Protein AF-A0A9D2K112-F1 (afdb_monomer_lite)

Organism: NCBI:txid2838685

Structure (mmCIF, N/CA/C/O backbone):
data_AF-A0A9D2K112-F1
#
_entry.id   AF-A0A9D2K112-F1
#
loop_
_atom_site.group_PDB
_atom_site.id
_atom_site.type_symbol
_atom_site.label_atom_id
_atom_site.label_alt_id
_atom_site.label_comp_id
_atom_site.label_asym_id
_atom_site.label_entity_id
_atom_site.label_seq_id
_atom_site.pdbx_PDB_ins_code
_atom_site.Cartn_x
_atom_site.Cartn_y
_atom_site.Cartn_z
_atom_site.occupancy
_atom_site.B_iso_or_equiv
_atom_site.auth_seq_id
_atom_site.auth_comp_id
_atom_site.auth_asym_id
_atom_site.auth_atom_id
_atom_site.pdbx_PDB_model_num
ATOM 1 N N . MET A 1 1 ? -8.578 -16.876 1.377 1.00 29.44 1 MET A N 1
ATOM 2 C CA . MET A 1 1 ? -8.192 -15.935 0.304 1.00 29.44 1 MET A CA 1
ATOM 3 C C . MET A 1 1 ? -8.923 -14.622 0.576 1.00 29.44 1 MET A C 1
ATOM 5 O O . MET A 1 1 ? -10.111 -14.537 0.295 1.00 29.44 1 MET A O 1
ATOM 9 N N . ASN A 1 2 ? -8.289 -13.664 1.261 1.00 32.50 2 ASN A N 1
ATOM 10 C CA . ASN A 1 2 ? -8.944 -12.401 1.627 1.00 32.50 2 ASN A CA 1
ATOM 11 C C . ASN A 1 2 ? -8.824 -11.415 0.467 1.00 32.50 2 ASN A C 1
ATOM 13 O O . ASN A 1 2 ? -7.825 -10.721 0.333 1.00 32.50 2 ASN A O 1
ATOM 17 N N . LEU A 1 3 ? -9.845 -11.424 -0.389 1.00 36.34 3 LEU A N 1
ATOM 18 C CA . LEU A 1 3 ? -10.070 -10.417 -1.419 1.00 36.34 3 LEU A CA 1
ATOM 19 C C . LEU A 1 3 ? -10.480 -9.112 -0.729 1.00 36.34 3 LEU A C 1
ATOM 21 O O . LEU A 1 3 ? -11.453 -9.106 0.034 1.00 36.34 3 LEU A O 1
ATOM 25 N N . LYS A 1 4 ? -9.778 -8.005 -0.996 1.00 49.84 4 LYS A N 1
ATOM 26 C CA . LYS A 1 4 ? -10.286 -6.685 -0.605 1.00 49.84 4 LYS A CA 1
ATOM 27 C C . LYS A 1 4 ? -11.614 -6.417 -1.341 1.00 49.84 4 LYS A C 1
ATOM 29 O O . LYS A 1 4 ? -11.747 -6.788 -2.511 1.00 49.84 4 LYS A O 1
ATOM 34 N N . PRO A 1 5 ? -12.607 -5.769 -0.705 1.00 55.00 5 PRO A N 1
ATOM 35 C CA . PRO A 1 5 ? -13.834 -5.397 -1.394 1.00 55.00 5 PRO A CA 1
ATOM 36 C C . PRO A 1 5 ? -13.545 -4.359 -2.476 1.00 55.00 5 PRO A C 1
ATOM 38 O O . PRO A 1 5 ? -12.830 -3.384 -2.235 1.00 55.00 5 PRO A O 1
ATOM 41 N N . LEU A 1 6 ? -14.154 -4.536 -3.648 1.00 62.03 6 LEU A N 1
ATOM 42 C CA . LEU A 1 6 ? -14.297 -3.459 -4.620 1.00 62.03 6 LEU A CA 1
ATOM 43 C C . LEU A 1 6 ? -15.038 -2.303 -3.927 1.00 62.03 6 LEU A C 1
ATOM 45 O O . LEU A 1 6 ? -16.189 -2.480 -3.515 1.00 62.03 6 LEU A O 1
ATOM 49 N N . LEU A 1 7 ? -14.350 -1.173 -3.739 1.00 72.19 7 LEU A N 1
ATOM 50 C CA . LEU A 1 7 ? -14.915 -0.012 -3.057 1.00 72.19 7 LEU A CA 1
ATOM 51 C C . LEU A 1 7 ? -15.918 0.687 -3.968 1.00 72.19 7 LEU A C 1
ATOM 53 O O . LEU A 1 7 ? -15.610 0.959 -5.131 1.00 72.19 7 LEU A O 1
ATOM 57 N N . THR A 1 8 ? -17.082 1.023 -3.422 1.00 83.25 8 THR A N 1
ATOM 58 C CA . THR A 1 8 ? -18.041 1.912 -4.088 1.00 83.25 8 THR A CA 1
ATOM 59 C C . THR A 1 8 ? -17.473 3.332 -4.195 1.00 83.25 8 THR A C 1
ATOM 61 O O . THR A 1 8 ? -16.514 3.685 -3.501 1.00 83.25 8 THR A O 1
ATOM 64 N N . SER A 1 9 ? -18.066 4.176 -5.042 1.00 77.38 9 SER A N 1
ATOM 65 C CA . SER A 1 9 ? -17.670 5.588 -5.159 1.00 77.38 9 SER A CA 1
ATOM 66 C C . SER A 1 9 ? -17.731 6.323 -3.813 1.00 77.38 9 SER A C 1
ATOM 68 O O . SER A 1 9 ? -16.823 7.088 -3.491 1.00 77.38 9 SER A O 1
ATOM 70 N N . GLU A 1 10 ? -18.739 6.030 -2.986 1.00 86.38 10 GLU A N 1
ATOM 71 C CA . GLU A 1 10 ? -18.862 6.582 -1.628 1.00 86.38 10 GLU A CA 1
ATOM 72 C C . GLU A 1 10 ? -17.717 6.134 -0.715 1.00 86.38 10 GLU A C 1
ATOM 74 O O . GLU A 1 10 ? -17.109 6.952 -0.028 1.00 86.38 10 GLU A O 1
ATOM 79 N N . GLN A 1 11 ? -17.354 4.849 -0.744 1.00 84.62 11 GLN A N 1
ATOM 80 C CA . GLN A 1 11 ? -16.243 4.324 0.054 1.00 84.62 11 GLN A CA 1
ATOM 81 C C . GLN A 1 11 ? -14.900 4.928 -0.363 1.00 84.62 11 GLN A C 1
ATOM 83 O O . GLN A 1 11 ? -14.029 5.156 0.477 1.00 84.62 11 GLN A O 1
ATOM 88 N N . GLN A 1 12 ? -14.728 5.223 -1.654 1.00 78.25 12 GLN A N 1
ATOM 89 C CA . GLN A 1 12 ? -13.548 5.923 -2.157 1.00 78.25 12 GLN A CA 1
ATOM 90 C C . GLN A 1 12 ? -13.501 7.383 -1.690 1.00 78.25 12 GLN A C 1
ATOM 92 O O . GLN A 1 12 ? -12.429 7.858 -1.321 1.00 78.25 12 GLN A O 1
ATOM 97 N N . GLN A 1 13 ? -14.635 8.091 -1.685 1.00 85.50 13 GLN A N 1
ATOM 98 C CA . GLN A 1 13 ? -14.719 9.448 -1.135 1.00 85.50 13 GLN A CA 1
ATOM 99 C C . GLN A 1 13 ? -14.417 9.459 0.365 1.00 85.50 13 GLN A C 1
ATOM 101 O O . GLN A 1 13 ? -13.618 10.274 0.821 1.00 85.50 13 GLN A O 1
ATOM 106 N N . LEU A 1 14 ? -14.978 8.507 1.114 1.00 89.25 14 LEU A N 1
ATOM 107 C CA . LEU A 1 14 ? -14.737 8.379 2.547 1.00 89.25 14 LEU A CA 1
ATOM 108 C C . LEU A 1 14 ? -13.258 8.093 2.840 1.00 89.25 14 LEU A C 1
ATOM 110 O O . LEU A 1 14 ? -12.663 8.739 3.694 1.00 89.25 14 LEU A O 1
ATOM 114 N N . PHE A 1 15 ? -12.624 7.199 2.077 1.00 86.62 15 PHE A N 1
ATOM 115 C CA . PHE A 1 15 ? -11.188 6.937 2.198 1.00 86.62 15 PHE A CA 1
ATOM 116 C C . PHE A 1 15 ? -10.322 8.179 1.918 1.00 86.62 15 PHE A C 1
ATOM 118 O O . PHE A 1 15 ? -9.360 8.432 2.645 1.00 86.62 15 PHE A O 1
ATOM 125 N N . LYS A 1 16 ? -10.661 8.969 0.888 1.00 84.69 16 LYS A N 1
ATOM 126 C CA . LYS A 1 16 ? -9.964 10.233 0.590 1.00 84.69 16 LYS A CA 1
ATOM 127 C C . LYS A 1 16 ? -10.106 11.235 1.738 1.00 84.69 16 LYS A C 1
ATOM 129 O O . LYS A 1 16 ? -9.094 11.769 2.183 1.00 84.69 16 LYS A O 1
ATOM 134 N N . SER A 1 17 ? -11.320 11.403 2.268 1.00 92.00 17 SER A N 1
ATOM 135 C CA . SER A 1 17 ? -11.583 12.291 3.407 1.00 92.00 17 SER A CA 1
ATOM 136 C C . SER A 1 17 ? -10.780 11.885 4.649 1.00 92.00 17 SER A C 1
ATOM 138 O O . SER A 1 17 ? -10.137 12.734 5.261 1.00 92.00 17 SER A O 1
ATOM 140 N N . ILE A 1 18 ? -10.700 10.584 4.965 1.00 91.62 18 ILE A N 1
ATOM 141 C CA . ILE A 1 18 ? -9.872 10.093 6.080 1.00 91.62 18 ILE A CA 1
ATOM 142 C C . ILE A 1 18 ? -8.399 10.481 5.884 1.00 91.62 18 ILE A C 1
ATOM 144 O O . ILE A 1 18 ? -7.763 10.950 6.828 1.00 91.62 18 ILE A O 1
ATOM 148 N N . ARG A 1 19 ? -7.846 10.327 4.671 1.00 86.25 19 ARG A N 1
ATOM 149 C CA . ARG A 1 19 ? -6.449 10.709 4.389 1.00 86.25 19 ARG A CA 1
ATOM 150 C C . ARG A 1 19 ? -6.209 12.211 4.541 1.00 86.25 19 ARG A C 1
ATOM 152 O O . ARG A 1 19 ? -5.171 12.604 5.068 1.00 86.25 19 ARG A O 1
ATOM 159 N N . GLU A 1 20 ? -7.146 13.045 4.107 1.00 88.62 20 GLU A N 1
ATOM 160 C CA . GLU A 1 20 ? -7.066 14.501 4.279 1.00 88.62 20 GLU A CA 1
ATOM 161 C C . GLU A 1 20 ? -7.070 14.891 5.760 1.00 88.62 20 GLU A C 1
ATOM 163 O O . GLU A 1 20 ? -6.198 15.644 6.194 1.00 88.62 20 GLU A O 1
ATOM 168 N N . LEU A 1 21 ? -7.972 14.308 6.557 1.00 91.38 21 LEU A N 1
ATOM 169 C CA . LEU A 1 21 ? -8.022 14.529 8.004 1.00 91.38 21 LEU A CA 1
ATOM 170 C C . LEU A 1 21 ? -6.723 14.099 8.693 1.00 91.38 21 LEU A C 1
ATOM 172 O O . LEU A 1 21 ? 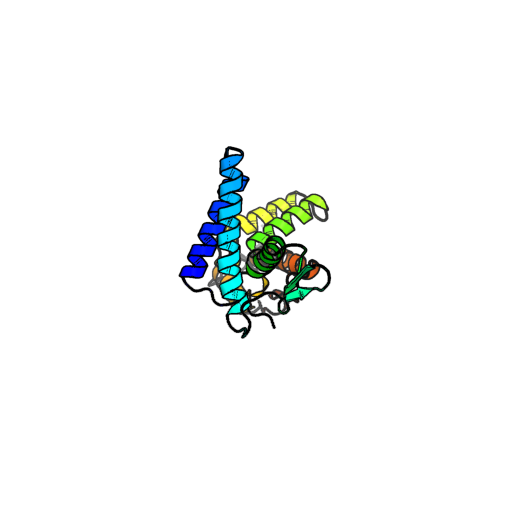-6.184 14.841 9.511 1.00 91.38 21 LEU A O 1
ATOM 176 N N . GLN A 1 22 ? -6.172 12.940 8.324 1.00 87.75 22 GLN A N 1
ATOM 177 C CA . GLN A 1 22 ? -4.885 12.471 8.845 1.00 87.75 22 GLN A CA 1
ATOM 178 C C . GLN A 1 22 ? -3.730 13.410 8.470 1.00 87.75 22 GLN A C 1
ATOM 180 O O . GLN A 1 22 ? -2.854 13.667 9.294 1.00 87.75 22 GLN A O 1
ATOM 185 N N . ASN A 1 23 ? -3.727 13.957 7.251 1.00 84.69 23 ASN A N 1
ATOM 186 C CA . ASN A 1 23 ? -2.722 14.930 6.826 1.00 84.69 23 ASN A CA 1
ATOM 187 C C . ASN A 1 23 ? -2.823 16.242 7.613 1.00 84.69 23 ASN A C 1
ATOM 189 O O . ASN A 1 23 ? -1.791 16.778 8.012 1.00 84.69 23 ASN A O 1
ATOM 193 N N . LEU A 1 24 ? -4.038 16.738 7.864 1.00 88.38 24 LEU A N 1
ATOM 194 C CA . LEU A 1 24 ? -4.261 17.912 8.712 1.00 88.38 24 LEU A CA 1
ATOM 195 C C . LEU A 1 24 ? -3.787 17.663 10.143 1.00 88.38 24 LEU A C 1
ATOM 197 O O . LEU A 1 24 ? -3.168 18.535 10.740 1.00 88.38 24 LEU A O 1
ATOM 201 N N . LEU A 1 25 ? -4.021 16.464 10.675 1.00 86.88 25 LEU A N 1
ATOM 202 C CA . LEU A 1 25 ? -3.604 16.106 12.028 1.00 86.88 25 LEU A CA 1
ATOM 203 C C . LEU A 1 25 ? -2.080 16.048 12.186 1.00 86.88 25 LEU A C 1
ATOM 205 O O . LEU A 1 25 ? -1.556 16.407 13.235 1.00 86.88 25 LEU A O 1
ATOM 209 N N . ASN A 1 26 ? -1.383 15.591 11.144 1.00 81.25 26 ASN A N 1
ATOM 210 C CA . ASN A 1 26 ? 0.068 15.421 11.160 1.00 81.25 26 ASN A CA 1
ATOM 211 C C . ASN A 1 26 ? 0.835 16.708 10.826 1.00 81.25 26 ASN A C 1
ATOM 213 O O . ASN A 1 26 ? 1.952 16.879 11.305 1.00 81.25 26 ASN A O 1
ATOM 217 N N . ASN A 1 27 ? 0.266 17.582 9.989 1.00 81.12 27 ASN A N 1
ATOM 218 C CA . ASN A 1 27 ? 0.973 18.747 9.441 1.00 81.12 27 ASN A CA 1
ATOM 219 C C . ASN A 1 27 ? 0.357 20.095 9.843 1.00 81.12 27 ASN A C 1
ATOM 221 O O . ASN A 1 27 ? 0.950 21.138 9.576 1.00 81.12 27 ASN A O 1
ATOM 225 N N . GLY A 1 28 ? -0.848 20.103 10.412 1.00 76.38 28 GLY A N 1
ATOM 226 C CA . GLY A 1 28 ? -1.559 21.323 10.770 1.00 76.38 28 GLY A CA 1
ATOM 227 C C . GLY A 1 28 ? -1.102 21.897 12.107 1.00 76.38 28 GLY A C 1
ATOM 228 O O . GLY A 1 28 ? -0.878 21.168 13.073 1.00 76.38 28 GLY A O 1
ATOM 229 N N . THR A 1 29 ? -1.041 23.226 12.194 1.00 78.75 29 THR A N 1
ATOM 230 C CA . THR A 1 29 ? -0.918 23.933 13.475 1.00 78.75 29 THR A CA 1
ATOM 231 C C . THR A 1 29 ? -2.287 23.958 14.146 1.00 78.75 29 THR A C 1
ATOM 233 O O . THR A 1 29 ? -3.101 24.846 13.898 1.00 78.75 29 THR A O 1
ATOM 236 N N . LEU A 1 30 ? -2.572 22.937 14.950 1.00 81.56 30 LEU A N 1
ATOM 237 C CA . LEU A 1 30 ? -3.870 22.747 15.594 1.00 81.56 30 LEU A CA 1
ATOM 238 C C . LEU A 1 30 ? -3.805 23.110 17.078 1.00 81.56 30 LEU A C 1
ATOM 240 O O . LEU A 1 30 ? -2.827 22.819 17.766 1.00 81.56 30 LEU A O 1
ATOM 244 N N . THR A 1 31 ? -4.884 23.698 17.591 1.00 87.38 31 THR A N 1
ATOM 245 C CA . THR A 1 31 ? -5.100 23.785 19.038 1.00 87.38 31 THR A CA 1
ATOM 246 C C . THR A 1 31 ? -5.343 22.386 19.610 1.00 87.38 31 THR A C 1
ATOM 248 O O . THR A 1 31 ? -5.769 21.476 18.895 1.00 87.38 31 THR A O 1
ATOM 251 N N . SER A 1 32 ? -5.127 22.211 20.917 1.00 84.31 32 SER A N 1
ATOM 252 C CA . SER A 1 32 ? -5.401 20.934 21.596 1.00 84.31 32 SER A CA 1
ATOM 253 C C . SER A 1 32 ? -6.843 20.450 21.357 1.00 84.31 32 SER A C 1
ATOM 255 O O . SER A 1 32 ? -7.061 19.294 21.000 1.00 84.31 32 SER A O 1
ATOM 257 N N . SER A 1 33 ? -7.828 21.354 21.434 1.00 87.38 33 SER A N 1
ATOM 258 C CA . SER A 1 33 ? -9.237 21.037 21.160 1.00 87.38 33 SER A CA 1
ATOM 259 C C . SER A 1 33 ? -9.504 20.686 19.693 1.00 87.38 33 SER A C 1
ATOM 261 O O . SER A 1 33 ? -10.212 19.718 19.420 1.00 87.38 33 SER A O 1
ATOM 263 N N . GLY A 1 34 ? -8.904 21.414 18.745 1.00 87.38 34 GLY A N 1
ATOM 264 C CA . GLY A 1 34 ? -9.035 21.122 17.315 1.00 87.38 34 GLY A CA 1
ATOM 265 C C . GLY A 1 34 ? -8.429 19.767 16.941 1.00 87.38 34 GLY A C 1
ATOM 266 O O . GLY A 1 34 ? -9.009 19.018 16.157 1.00 87.38 34 GLY A O 1
ATOM 267 N N . ALA A 1 35 ? -7.303 19.402 17.557 1.00 87.44 35 ALA A N 1
ATOM 268 C CA . ALA A 1 35 ? -6.692 18.091 17.371 1.00 87.44 35 ALA A CA 1
ATOM 269 C C . ALA A 1 35 ? -7.580 16.955 17.905 1.00 87.44 35 ALA A C 1
ATOM 271 O O . ALA A 1 35 ? -7.694 15.922 17.245 1.00 87.44 35 ALA A O 1
ATOM 272 N N . VAL A 1 36 ? -8.233 17.135 19.061 1.00 90.12 36 VAL A N 1
ATOM 273 C CA . VAL A 1 36 ? -9.184 16.150 19.614 1.00 90.12 36 VAL A CA 1
ATOM 274 C C . VAL A 1 36 ? -10.375 15.957 18.675 1.00 90.12 36 VAL A C 1
ATOM 276 O O . VAL A 1 36 ? -10.649 14.826 18.278 1.00 90.12 36 VAL A O 1
ATOM 279 N N . GLN A 1 37 ? -11.008 17.043 18.223 1.00 91.44 37 GLN A N 1
ATOM 280 C CA . GLN A 1 37 ? -12.142 16.964 17.293 1.00 91.44 37 GLN A CA 1
ATOM 281 C C . GLN A 1 37 ? -11.772 16.265 15.980 1.00 91.44 37 GLN A C 1
ATOM 283 O O . GLN A 1 37 ? -12.515 15.414 15.488 1.00 91.44 37 GLN A O 1
ATOM 288 N N . LEU A 1 38 ? -10.599 16.572 15.417 1.00 91.88 38 LEU A N 1
ATOM 289 C CA . LEU A 1 38 ? -10.137 15.911 14.198 1.00 91.88 38 LEU A CA 1
ATOM 290 C C . LEU A 1 38 ? -9.844 14.422 14.420 1.00 91.88 38 LEU A C 1
ATOM 292 O O . LEU A 1 38 ? -10.146 13.619 13.532 1.00 91.88 38 LEU A O 1
ATOM 296 N N . LYS A 1 39 ? -9.307 14.025 15.584 1.00 91.75 39 LYS A N 1
ATOM 297 C CA . LYS A 1 39 ? -9.138 12.603 15.935 1.00 91.75 39 LYS A CA 1
ATOM 298 C C . LYS A 1 39 ? -10.485 11.890 15.995 1.00 91.75 39 LYS A C 1
ATOM 300 O O . LYS A 1 39 ? -10.635 10.856 15.350 1.00 91.75 39 LYS A O 1
ATOM 305 N N . GLU A 1 40 ? -11.465 12.460 16.689 1.00 94.12 40 GLU A N 1
ATOM 306 C CA . GLU A 1 40 ? -12.815 11.894 16.806 1.00 94.12 40 GLU A CA 1
ATOM 307 C C . GLU A 1 40 ? -13.497 11.756 15.436 1.00 94.12 40 GLU A C 1
ATOM 309 O O . GLU A 1 40 ? -14.022 10.693 15.096 1.00 94.12 40 GLU A O 1
ATOM 314 N N . MET A 1 41 ? -13.429 12.798 14.600 1.00 94.56 41 MET A N 1
ATOM 315 C CA . MET A 1 41 ? -13.950 12.764 13.230 1.00 94.56 41 MET A CA 1
ATOM 316 C C . MET A 1 41 ? -13.277 11.679 12.387 1.00 94.56 41 MET A C 1
ATOM 318 O O . MET A 1 41 ? -13.961 10.912 11.704 1.00 94.56 41 MET A O 1
ATOM 322 N N . THR A 1 42 ? -11.945 11.596 12.449 1.00 94.75 42 THR A N 1
ATOM 323 C CA . THR A 1 42 ? -11.165 10.575 11.737 1.00 94.75 42 THR A CA 1
ATOM 324 C C . THR A 1 42 ? -11.596 9.182 12.178 1.00 94.75 42 THR A C 1
ATOM 326 O O . THR A 1 42 ? -11.851 8.317 11.338 1.00 94.75 42 THR A O 1
ATOM 329 N N . GLN A 1 43 ? -11.734 8.970 13.488 1.00 95.50 43 GLN A N 1
ATOM 330 C CA . GLN A 1 43 ? -12.106 7.682 14.055 1.00 95.50 43 GLN A CA 1
ATOM 331 C C . GLN A 1 43 ? -13.513 7.256 13.637 1.00 95.50 43 GLN A C 1
ATOM 333 O O . GLN A 1 43 ? -13.714 6.125 13.192 1.00 95.50 43 GLN A O 1
ATOM 338 N N . LYS A 1 44 ? -14.472 8.183 13.669 1.00 96.00 44 LYS A N 1
ATOM 339 C CA . LYS A 1 44 ? -15.845 7.941 13.216 1.00 96.00 44 LYS A CA 1
ATOM 340 C C . LYS A 1 44 ? -15.907 7.565 11.734 1.00 96.00 44 LYS A C 1
ATOM 342 O O . LYS A 1 44 ? -16.642 6.652 11.352 1.00 96.00 44 LYS A O 1
ATOM 347 N N . GLN A 1 45 ? -15.126 8.239 10.887 1.00 95.75 45 GLN A N 1
ATOM 348 C CA . GLN A 1 45 ? -15.060 7.910 9.462 1.00 95.75 45 GLN A CA 1
ATOM 349 C C . GLN A 1 45 ? -14.400 6.547 9.209 1.00 95.75 45 GLN A C 1
ATOM 351 O O . GLN A 1 45 ? -14.919 5.767 8.404 1.00 95.75 45 GLN A O 1
ATOM 356 N N . LYS A 1 46 ? -13.304 6.225 9.914 1.00 95.31 46 LYS A N 1
ATOM 357 C CA . LYS A 1 46 ? -12.678 4.894 9.863 1.00 95.31 46 LYS A CA 1
ATOM 358 C C . LYS A 1 46 ? -13.664 3.808 10.263 1.00 95.31 46 LYS A C 1
ATOM 360 O O . LYS A 1 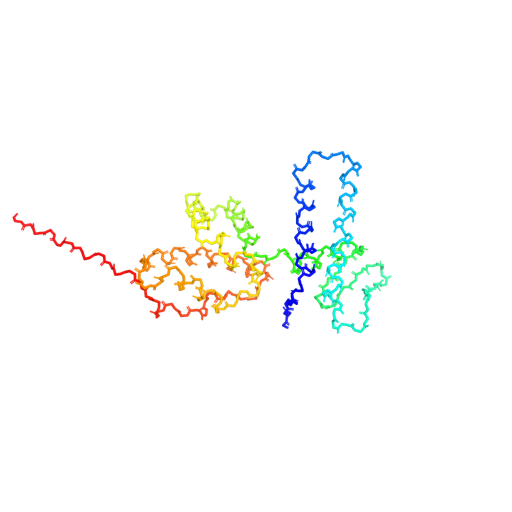46 ? -13.791 2.821 9.543 1.00 95.31 46 LYS A O 1
ATOM 365 N N . GLU A 1 47 ? -14.380 3.995 11.370 1.00 95.88 47 GLU A N 1
ATOM 366 C CA . GLU A 1 47 ? -15.353 3.018 11.850 1.00 95.88 47 GLU A CA 1
ATOM 367 C C . GLU A 1 47 ? -16.449 2.766 10.817 1.00 95.88 47 GLU A C 1
ATOM 369 O O . GLU A 1 47 ? -16.748 1.604 10.528 1.00 95.88 47 GLU A O 1
ATOM 374 N N . LYS A 1 48 ? -17.002 3.827 10.216 1.00 95.31 48 LYS A N 1
ATOM 375 C CA . LYS A 1 48 ? -17.994 3.704 9.142 1.00 95.31 48 LYS A CA 1
ATOM 376 C C . LYS A 1 48 ? -17.441 2.872 7.982 1.00 95.31 48 LYS A C 1
ATOM 378 O O . LYS A 1 48 ? -18.025 1.850 7.620 1.00 95.31 48 LYS A O 1
ATOM 383 N N . LEU A 1 49 ? -16.285 3.267 7.450 1.00 93.88 49 LEU A N 1
ATOM 384 C CA . LEU A 1 49 ? -15.682 2.628 6.283 1.00 93.88 49 LEU A CA 1
ATOM 385 C C . LEU A 1 49 ? -15.311 1.157 6.542 1.00 93.88 49 LEU A C 1
ATOM 387 O O . LEU A 1 49 ? -15.603 0.276 5.732 1.00 93.88 49 LEU A O 1
ATOM 391 N N . VAL A 1 50 ? -14.683 0.878 7.687 1.00 93.44 50 VAL A N 1
ATOM 392 C CA . VAL A 1 50 ? -14.310 -0.481 8.098 1.00 93.44 50 VAL A CA 1
ATOM 393 C C . VAL A 1 50 ? -15.550 -1.335 8.312 1.00 93.44 50 VAL A C 1
ATOM 395 O O . VAL A 1 50 ? -15.558 -2.485 7.880 1.00 93.44 50 VAL A O 1
ATOM 398 N N . SER A 1 51 ? -16.598 -0.803 8.943 1.00 93.75 51 SER A N 1
ATOM 399 C CA . SER A 1 51 ? -17.818 -1.562 9.229 1.00 93.75 51 SER A CA 1
ATOM 400 C C . SER A 1 51 ? -18.552 -1.960 7.949 1.00 93.75 51 SER A C 1
ATOM 402 O O . SER A 1 51 ? -18.923 -3.127 7.801 1.00 93.75 51 SER A O 1
ATOM 404 N N . GLU A 1 52 ? -18.696 -1.040 6.991 1.00 92.69 52 GLU A N 1
ATOM 405 C CA . GLU A 1 52 ? -19.303 -1.327 5.684 1.00 92.69 52 GLU A CA 1
ATOM 406 C C . GLU A 1 52 ? -18.579 -2.458 4.944 1.00 92.69 52 GLU A C 1
ATOM 408 O O . GLU A 1 52 ? -19.209 -3.308 4.312 1.00 92.69 52 GLU A O 1
ATOM 413 N N . ILE A 1 53 ? -17.250 -2.499 5.051 1.00 89.56 53 ILE A N 1
ATOM 414 C CA . ILE A 1 53 ? -16.407 -3.508 4.409 1.00 89.56 53 ILE A CA 1
ATOM 415 C C . ILE A 1 53 ? -16.423 -4.828 5.166 1.00 89.56 53 ILE A C 1
ATOM 417 O O . ILE A 1 53 ? -16.773 -5.868 4.604 1.00 89.56 53 ILE A O 1
ATOM 421 N N . TYR A 1 54 ? -16.028 -4.796 6.436 1.00 91.31 54 TYR A N 1
ATOM 422 C CA . TYR A 1 54 ? -15.833 -5.983 7.254 1.00 91.31 54 TYR A CA 1
ATOM 423 C C . TYR A 1 54 ? -17.143 -6.752 7.391 1.00 91.31 54 TYR A C 1
ATOM 425 O O . TYR A 1 54 ? -17.154 -7.981 7.299 1.00 91.31 54 TYR A O 1
ATOM 433 N N . PHE A 1 55 ? -18.261 -6.047 7.567 1.00 94.00 55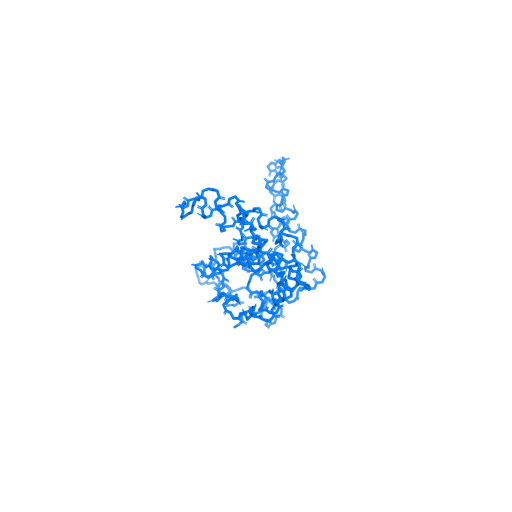 PHE A N 1
ATOM 434 C CA . PHE A 1 55 ? -19.544 -6.692 7.768 1.00 94.00 55 PHE A CA 1
ATOM 435 C C . PHE A 1 55 ? -20.335 -6.945 6.486 1.00 94.00 55 PHE A C 1
ATOM 437 O O . PHE A 1 55 ? -21.370 -7.597 6.598 1.00 94.00 55 PHE A O 1
ATOM 444 N N . LYS A 1 56 ? -19.900 -6.512 5.291 1.00 88.25 56 LYS A N 1
ATOM 445 C CA . LYS A 1 56 ? -20.681 -6.594 4.033 1.00 88.25 56 LYS A CA 1
ATOM 446 C C . LYS A 1 56 ? -21.432 -7.922 3.860 1.00 88.25 56 LYS A C 1
ATOM 448 O O . LYS A 1 56 ? -22.647 -7.929 3.700 1.00 88.25 56 LYS A O 1
ATOM 453 N N . ASN A 1 57 ? -20.722 -9.037 4.033 1.00 85.12 57 ASN A N 1
ATOM 454 C CA . ASN A 1 57 ? -21.250 -10.394 3.840 1.00 85.12 57 ASN A CA 1
ATOM 455 C C . ASN A 1 57 ? -21.475 -11.166 5.155 1.00 85.12 57 ASN A C 1
ATOM 457 O O . ASN A 1 57 ? -21.636 -12.385 5.143 1.00 85.12 57 ASN A O 1
ATOM 461 N N . LYS A 1 58 ? -21.439 -10.489 6.309 1.00 87.50 58 LYS A N 1
ATOM 462 C CA . LYS A 1 58 ? -21.612 -11.122 7.625 1.00 87.50 58 LYS A CA 1
ATOM 463 C C . LYS A 1 58 ? -23.053 -10.979 8.104 1.00 87.50 58 LYS A C 1
ATOM 465 O O . LYS A 1 58 ? -23.639 -9.903 7.981 1.00 87.50 58 LYS A O 1
ATOM 470 N N . ARG A 1 59 ? -23.596 -12.059 8.682 1.00 88.56 59 ARG A N 1
ATOM 471 C CA . ARG A 1 59 ? -24.935 -12.071 9.299 1.00 88.56 59 ARG A CA 1
ATOM 472 C C . ARG A 1 59 ? -24.997 -11.158 10.524 1.00 88.56 59 ARG A C 1
ATOM 474 O O . ARG A 1 59 ? -25.908 -10.352 10.636 1.00 88.56 59 ARG A O 1
ATOM 481 N N . ARG A 1 60 ? -24.003 -11.254 11.412 1.00 88.75 60 ARG A N 1
ATOM 482 C CA . ARG A 1 60 ? -23.863 -10.362 12.570 1.00 88.75 60 ARG A CA 1
ATOM 483 C C . ARG A 1 60 ? -23.078 -9.112 12.181 1.00 88.75 60 ARG A C 1
ATOM 485 O O . ARG A 1 60 ? -22.045 -9.226 11.519 1.00 88.75 60 ARG A 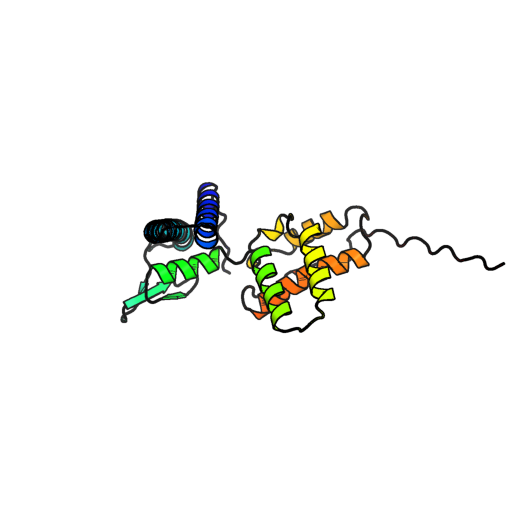O 1
ATOM 492 N N . LYS A 1 61 ? -23.573 -7.943 12.595 1.00 91.44 61 LYS A N 1
ATOM 493 C CA . LYS A 1 61 ? -22.977 -6.615 12.344 1.00 91.44 61 LYS A CA 1
ATOM 494 C C . LYS A 1 61 ? -22.267 -6.058 13.584 1.00 91.44 61 LYS A C 1
ATOM 496 O O . LYS A 1 61 ? -22.214 -4.854 13.800 1.00 91.44 61 LYS A O 1
ATOM 501 N N . GLU A 1 62 ? -21.740 -6.955 14.408 1.00 92.94 62 GLU A N 1
ATOM 502 C CA . GLU A 1 62 ? -21.079 -6.635 15.669 1.00 92.94 62 GLU A CA 1
ATOM 503 C C . GLU A 1 62 ? -19.763 -7.406 15.797 1.00 92.94 62 GLU A C 1
ATOM 505 O O . GLU A 1 62 ? -19.597 -8.503 15.245 1.00 92.94 62 GLU A O 1
ATOM 510 N N . PHE A 1 63 ? -18.808 -6.810 16.505 1.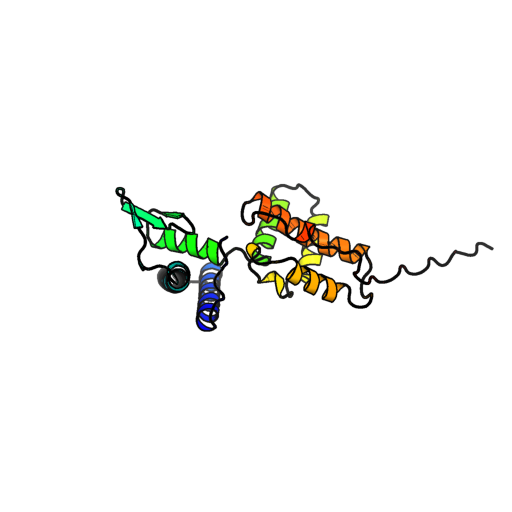00 95.19 63 PHE A N 1
ATOM 511 C CA . PHE A 1 63 ? -17.587 -7.502 16.895 1.00 95.19 63 PHE A CA 1
ATOM 512 C C . PHE A 1 63 ? -17.847 -8.377 18.116 1.00 95.19 63 PHE A C 1
ATOM 514 O O . PHE A 1 63 ? -18.772 -8.134 18.884 1.00 95.19 63 PHE A O 1
ATOM 521 N N . TYR A 1 64 ? -17.022 -9.403 18.289 1.00 94.50 64 TYR A N 1
ATOM 522 C CA . TYR A 1 64 ? -17.138 -10.283 19.442 1.00 94.50 64 TYR A CA 1
ATOM 523 C C . TYR A 1 64 ? -16.423 -9.675 20.646 1.00 94.50 64 TYR A C 1
ATOM 525 O O . TYR A 1 64 ? -15.270 -9.264 20.519 1.00 94.50 64 TYR A O 1
ATOM 533 N N . THR A 1 65 ? -17.074 -9.683 21.805 1.00 95.81 65 THR A N 1
ATOM 534 C CA . THR A 1 65 ? -16.461 -9.300 23.081 1.00 95.81 65 THR A CA 1
ATOM 535 C C . THR A 1 65 ? -16.018 -10.557 23.824 1.00 95.81 65 THR A C 1
ATOM 537 O O . THR A 1 65 ? -16.813 -11.453 24.106 1.00 95.81 65 THR A O 1
ATOM 540 N N . CYS A 1 66 ? -14.725 -10.646 24.108 1.00 94.06 66 CYS A N 1
ATOM 541 C CA . CYS A 1 66 ? -14.115 -11.704 24.896 1.00 94.06 66 CYS A CA 1
ATOM 542 C C . CYS A 1 66 ? -14.541 -11.614 26.368 1.00 94.06 66 CYS A C 1
ATOM 544 O O . CYS A 1 66 ? -14.959 -10.565 26.850 1.00 94.06 66 CYS A O 1
ATOM 546 N N . LYS A 1 67 ? -14.382 -12.718 27.111 1.00 94.88 67 LYS A N 1
ATOM 547 C CA . LYS A 1 67 ? -14.710 -12.771 28.549 1.00 94.88 67 LYS A CA 1
ATOM 548 C C . LYS A 1 67 ? -13.919 -11.759 29.389 1.00 94.88 67 LYS A C 1
ATOM 550 O O . LYS A 1 67 ? -14.389 -11.350 30.439 1.00 94.88 67 LYS A O 1
ATOM 555 N N . ASP A 1 68 ? -12.736 -11.374 28.921 1.00 93.38 68 ASP A N 1
ATOM 556 C CA . ASP A 1 68 ? -11.844 -10.394 29.547 1.00 93.38 68 ASP A CA 1
ATOM 557 C C . ASP A 1 68 ? -12.093 -8.948 29.074 1.00 93.38 68 ASP A C 1
ATOM 559 O O . ASP A 1 68 ? -11.287 -8.065 29.348 1.00 93.38 68 ASP A O 1
ATOM 563 N N . GLY A 1 69 ? -13.180 -8.698 28.336 1.00 93.69 69 GLY A N 1
ATOM 564 C CA . GLY A 1 69 ? -13.561 -7.372 27.842 1.00 93.69 69 GLY A CA 1
ATO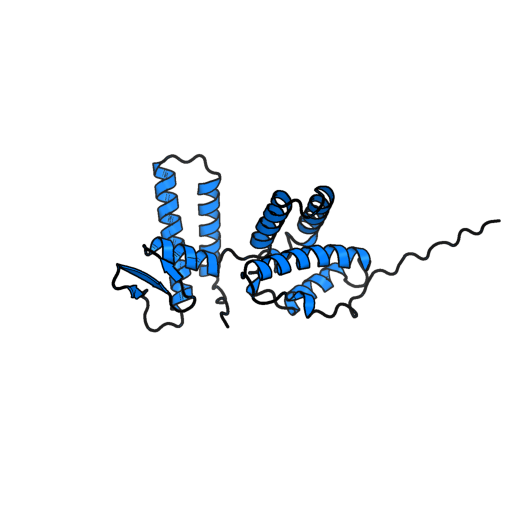M 565 C C . GLY A 1 69 ? -12.902 -6.954 26.525 1.00 93.69 69 GLY A C 1
ATOM 566 O O . GLY A 1 69 ? -13.343 -5.980 25.917 1.00 93.69 69 GLY A O 1
ATOM 567 N N . ARG A 1 70 ? -11.902 -7.693 26.023 1.00 95.94 70 ARG A N 1
ATOM 568 C CA . ARG A 1 70 ? -11.265 -7.388 24.729 1.00 95.94 70 ARG A CA 1
ATOM 569 C C . ARG A 1 70 ? -12.221 -7.604 23.564 1.00 95.94 70 ARG A C 1
ATOM 571 O O . ARG A 1 70 ? -13.073 -8.488 23.595 1.00 95.94 70 ARG A O 1
ATOM 578 N N . ILE A 1 71 ? -12.021 -6.860 22.484 1.00 96.62 71 ILE A N 1
ATOM 579 C CA . ILE A 1 71 ? -12.854 -6.934 21.283 1.00 96.62 71 ILE A CA 1
ATOM 580 C C . ILE A 1 71 ? -12.095 -7.653 20.168 1.00 96.62 71 ILE A C 1
ATOM 582 O O . ILE A 1 71 ? -10.912 -7.400 19.933 1.00 96.62 71 ILE A O 1
ATOM 586 N N . LYS A 1 72 ? -12.776 -8.570 19.476 1.00 95.25 72 LYS A N 1
ATOM 587 C CA . LYS A 1 72 ? -12.198 -9.467 18.474 1.00 95.25 72 LYS A CA 1
ATOM 588 C C . LYS A 1 72 ? -12.942 -9.427 17.135 1.00 95.25 72 LYS A C 1
ATOM 590 O O . LYS A 1 72 ? -14.173 -9.486 17.071 1.00 95.25 72 LYS A O 1
ATOM 595 N N . SER A 1 73 ? -12.172 -9.441 16.047 1.00 94.44 73 SER A N 1
ATOM 596 C CA . SER A 1 73 ? -12.625 -9.808 14.701 1.00 94.44 73 SER A CA 1
ATOM 597 C C . SER A 1 73 ? -12.199 -11.242 14.352 1.00 94.44 73 SER A C 1
ATOM 599 O O . SER A 1 73 ? -11.262 -11.785 14.931 1.00 94.44 73 SER A O 1
ATOM 601 N N . TYR A 1 74 ? -12.892 -11.883 13.407 1.00 85.56 74 TYR A N 1
ATOM 602 C CA . TYR A 1 74 ? -12.621 -13.281 13.023 1.00 85.56 74 TYR A CA 1
ATOM 603 C C . TYR A 1 74 ? -12.035 -13.441 11.626 1.00 85.56 74 TYR A C 1
ATOM 605 O O . TYR A 1 74 ? -11.247 -14.346 11.391 1.00 85.56 74 TYR A O 1
ATOM 613 N N . ASN A 1 75 ? -12.431 -12.588 10.685 1.00 81.56 75 ASN A N 1
ATOM 614 C CA . ASN A 1 75 ? -11.864 -12.621 9.343 1.00 81.56 75 ASN A CA 1
ATOM 615 C C . ASN A 1 75 ? -11.841 -11.205 8.757 1.00 81.56 75 ASN A C 1
ATOM 617 O O . ASN A 1 75 ? -12.929 -10.726 8.405 1.00 81.56 75 ASN A O 1
ATOM 621 N N . PRO A 1 76 ? -10.668 -10.544 8.712 1.00 82.31 76 PRO A N 1
ATOM 622 C CA . PRO A 1 76 ? -9.391 -10.974 9.313 1.00 82.31 76 PRO A CA 1
ATOM 623 C C . PRO A 1 76 ? -9.476 -11.040 10.850 1.00 82.31 76 PRO A C 1
ATOM 625 O O . PRO A 1 76 ? -10.331 -10.380 11.452 1.00 82.31 76 PRO A O 1
ATOM 628 N N . GLN A 1 77 ? -8.630 -11.855 11.485 1.00 90.44 77 GLN A N 1
ATOM 629 C CA . GLN A 1 77 ? -8.610 -11.998 12.942 1.00 90.44 77 GLN A CA 1
ATOM 630 C C . GLN A 1 77 ? -7.669 -10.980 13.592 1.00 90.44 77 GLN A C 1
ATOM 632 O O . GLN A 1 77 ? -6.458 -11.055 13.424 1.00 90.44 77 GLN A O 1
ATOM 637 N N . PHE A 1 78 ? -8.235 -10.092 14.404 1.00 92.12 78 PHE A N 1
ATOM 638 C CA . PHE A 1 78 ? -7.519 -9.166 15.274 1.00 92.12 78 PHE A CA 1
ATOM 639 C C . PHE A 1 78 ? -8.183 -9.152 16.649 1.00 92.12 78 PHE A C 1
ATOM 641 O O . PHE A 1 78 ? -9.370 -9.455 16.775 1.00 92.12 78 PHE A O 1
ATOM 648 N N . ILE A 1 79 ? -7.416 -8.806 17.678 1.00 94.19 79 ILE A N 1
ATOM 649 C CA . ILE A 1 79 ? -7.907 -8.588 19.040 1.00 94.19 79 ILE A CA 1
ATOM 650 C C . ILE A 1 79 ? -7.346 -7.266 19.562 1.00 94.19 79 ILE A C 1
ATOM 652 O O . ILE A 1 79 ? -6.187 -6.935 19.284 1.00 94.19 79 ILE A O 1
ATOM 656 N N . ALA A 1 80 ? -8.160 -6.496 20.272 1.00 96.06 80 ALA A N 1
ATOM 657 C CA . ALA A 1 80 ? -7.777 -5.206 20.835 1.00 96.06 80 ALA A CA 1
ATOM 658 C C . ALA A 1 80 ? -8.512 -4.930 22.152 1.00 96.06 80 ALA A C 1
ATOM 660 O O . ALA A 1 80 ? -9.497 -5.604 22.456 1.00 96.06 80 ALA A O 1
ATOM 661 N N . ASN A 1 81 ? -8.028 -3.964 22.933 1.00 96.25 81 ASN A N 1
ATOM 662 C CA . ASN A 1 81 ? -8.631 -3.632 24.225 1.00 96.25 81 ASN A CA 1
ATOM 663 C C . ASN A 1 81 ? -9.887 -2.783 24.049 1.00 96.25 81 ASN A C 1
ATOM 665 O O . ASN A 1 81 ? -10.844 -2.930 24.803 1.00 96.25 81 ASN A O 1
ATOM 669 N N . THR A 1 82 ? -9.898 -1.932 23.025 1.00 96.19 82 THR A N 1
ATOM 670 C CA . THR A 1 82 ? -11.038 -1.077 22.704 1.00 96.19 82 THR A CA 1
ATOM 671 C C . THR A 1 82 ? -11.537 -1.329 21.289 1.00 96.19 82 THR A C 1
ATOM 673 O O . THR A 1 82 ? -10.865 -1.914 20.432 1.00 96.19 82 THR A O 1
ATOM 676 N N . ARG A 1 83 ? -12.757 -0.859 21.030 1.00 94.75 83 ARG A N 1
ATOM 677 C CA . ARG A 1 83 ? -13.345 -0.881 19.691 1.00 94.75 83 ARG A CA 1
ATOM 678 C C . ARG A 1 83 ? -12.542 -0.021 18.731 1.00 94.75 83 ARG A C 1
ATOM 680 O O . ARG A 1 83 ? -12.329 -0.425 17.595 1.00 94.75 83 ARG A O 1
ATOM 687 N N . GLU A 1 84 ? -12.075 1.126 19.206 1.00 95.31 84 GLU A N 1
ATOM 688 C CA . GLU A 1 84 ? -11.291 2.067 18.418 1.00 95.31 84 GLU A CA 1
ATOM 689 C C . GLU A 1 84 ? -9.980 1.444 17.939 1.00 95.31 84 GLU A C 1
ATOM 691 O O . GLU A 1 84 ? -9.701 1.460 16.742 1.00 95.31 84 GLU A O 1
ATOM 696 N N . GLU A 1 85 ? -9.247 0.784 18.838 1.00 96.00 85 GLU A N 1
ATOM 697 C CA . GLU A 1 85 ? -8.022 0.063 18.487 1.00 96.00 85 GLU A CA 1
ATOM 698 C C . GLU A 1 85 ? -8.286 -1.082 17.495 1.00 96.00 85 GLU A C 1
ATOM 700 O O . GLU A 1 85 ? -7.481 -1.337 16.596 1.00 96.00 85 GLU A O 1
ATOM 705 N N . LEU A 1 86 ? -9.409 -1.799 17.635 1.00 96.44 86 LEU A N 1
ATOM 706 C CA . LEU A 1 86 ? -9.777 -2.850 16.682 1.00 96.44 86 LEU A CA 1
ATOM 707 C C . LEU A 1 86 ? -10.083 -2.264 15.297 1.00 96.44 86 LEU A C 1
ATOM 709 O O . LEU A 1 86 ? -9.664 -2.833 14.285 1.00 96.44 86 LEU A O 1
ATOM 713 N N . ILE A 1 87 ? -10.805 -1.141 15.253 1.00 96.38 87 ILE A N 1
ATOM 714 C CA . ILE A 1 87 ? -11.087 -0.402 14.021 1.00 96.38 87 ILE A CA 1
ATOM 715 C C . ILE A 1 87 ? -9.788 0.065 13.373 1.00 96.38 87 ILE A C 1
ATOM 717 O O . ILE A 1 87 ? -9.657 -0.094 12.164 1.00 96.38 87 ILE A O 1
ATOM 721 N N . ASP A 1 88 ? -8.815 0.555 14.140 1.00 93.19 88 ASP A N 1
ATOM 722 C CA . ASP A 1 88 ? -7.515 0.961 13.605 1.00 93.19 88 ASP A CA 1
ATOM 723 C C . ASP A 1 88 ? -6.759 -0.204 12.968 1.00 93.19 88 ASP A C 1
ATOM 725 O O . ASP A 1 88 ? -6.350 -0.094 11.813 1.00 93.19 88 ASP A O 1
ATOM 729 N N . LYS A 1 89 ? -6.662 -1.356 13.644 1.00 90.06 89 LYS A N 1
ATOM 730 C CA . LYS A 1 89 ? -6.018 -2.558 13.075 1.00 90.06 89 LYS A CA 1
ATOM 731 C C . LYS A 1 89 ? -6.690 -3.016 11.782 1.00 90.06 89 LYS A C 1
ATOM 733 O O . LYS A 1 89 ? -6.026 -3.355 10.803 1.00 90.06 89 LYS A O 1
ATOM 738 N N . LEU A 1 90 ? -8.023 -3.026 11.765 1.00 91.00 90 LEU A N 1
ATOM 739 C CA . LEU A 1 90 ? -8.792 -3.375 10.573 1.00 91.00 90 LEU A CA 1
ATOM 740 C C . LEU A 1 90 ? -8.622 -2.330 9.467 1.00 91.00 90 LEU A C 1
ATOM 742 O O . LEU A 1 90 ? -8.492 -2.698 8.302 1.00 91.00 90 LEU A O 1
ATOM 746 N N . TYR A 1 91 ? -8.603 -1.044 9.812 1.00 91.06 91 TYR A N 1
ATOM 747 C CA . TYR A 1 91 ? -8.379 0.033 8.860 1.00 91.06 91 TYR A CA 1
ATOM 748 C C . TYR A 1 91 ? -6.994 -0.097 8.229 1.00 91.06 91 TYR A C 1
ATOM 750 O O . TYR A 1 91 ? -6.877 -0.092 7.009 1.00 91.06 91 TYR A O 1
ATOM 758 N N . GLU A 1 92 ? -5.951 -0.293 9.029 1.00 84.38 92 GLU A N 1
ATOM 759 C CA . GLU A 1 92 ? -4.595 -0.501 8.528 1.00 84.38 92 GLU A CA 1
ATOM 760 C C . GLU A 1 92 ? -4.518 -1.707 7.595 1.00 84.38 92 GLU A C 1
ATOM 762 O O . GLU A 1 92 ? -4.008 -1.590 6.479 1.00 84.38 92 GLU A O 1
ATOM 767 N N . TYR A 1 93 ? -5.113 -2.830 8.003 1.00 81.19 93 TYR A N 1
ATOM 768 C CA . TYR A 1 93 ? -5.196 -4.033 7.184 1.00 81.19 93 TYR A CA 1
ATOM 769 C C . TYR A 1 93 ? -5.850 -3.764 5.824 1.00 81.19 93 TYR A C 1
ATOM 771 O O . TYR A 1 93 ? -5.308 -4.137 4.782 1.00 81.19 93 TYR A O 1
ATOM 779 N N . TYR A 1 94 ? -7.005 -3.096 5.818 1.00 79.00 94 TYR A N 1
ATOM 780 C CA . TYR A 1 94 ? -7.741 -2.839 4.588 1.00 79.00 94 TYR A CA 1
ATOM 781 C C . TYR A 1 94 ? -7.145 -1.703 3.752 1.00 79.00 94 TYR A C 1
ATOM 783 O O . TYR A 1 94 ? -7.347 -1.703 2.536 1.00 79.00 94 TYR A O 1
ATOM 791 N N . PHE A 1 95 ? -6.449 -0.730 4.344 1.00 77.56 95 PHE A N 1
ATOM 792 C CA . PHE A 1 95 ? -6.195 0.559 3.693 1.00 77.56 95 PHE A CA 1
ATOM 793 C C . PHE A 1 95 ? -4.746 1.061 3.711 1.00 77.56 95 PHE A C 1
ATOM 795 O O . PHE A 1 95 ? -4.395 1.793 2.783 1.00 77.56 95 PHE A O 1
ATOM 802 N N . ASN A 1 96 ? -3.888 0.642 4.647 1.00 71.88 96 ASN A N 1
ATOM 803 C CA . ASN A 1 96 ? -2.498 1.123 4.767 1.00 71.88 96 ASN A CA 1
ATOM 804 C C . ASN A 1 96 ? -1.452 0.155 4.184 1.00 71.88 96 ASN A C 1
ATOM 806 O O . ASN A 1 96 ? -0.362 0.009 4.729 1.00 71.88 96 ASN A O 1
ATOM 810 N N . ASN A 1 97 ? -1.754 -0.492 3.057 1.00 78.75 97 ASN A N 1
ATOM 811 C CA . ASN A 1 97 ? -0.824 -1.394 2.369 1.00 78.75 97 ASN A CA 1
ATOM 812 C C . ASN A 1 97 ? -0.736 -1.096 0.864 1.00 78.75 97 ASN A C 1
ATOM 814 O O . ASN A 1 97 ? -0.640 -2.018 0.051 1.00 78.75 97 ASN A O 1
ATOM 818 N N . THR A 1 98 ? -0.796 0.177 0.447 1.00 89.56 98 THR A N 1
ATOM 819 C CA . THR A 1 98 ? -0.529 0.505 -0.966 1.00 89.56 98 THR A CA 1
ATOM 820 C C . THR A 1 98 ? 0.929 0.232 -1.334 1.00 89.56 98 THR A C 1
ATOM 822 O O . THR A 1 98 ? 1.802 0.208 -0.466 1.00 89.56 98 THR A O 1
ATOM 825 N N . LEU A 1 99 ? 1.221 0.041 -2.623 1.00 94.00 99 LEU A N 1
ATOM 826 C CA . LEU A 1 99 ? 2.602 -0.107 -3.084 1.00 94.00 99 LEU A CA 1
ATOM 827 C C . LEU A 1 99 ? 3.462 1.100 -2.682 1.00 94.00 99 LEU A C 1
ATOM 829 O O . LEU A 1 99 ? 4.616 0.915 -2.306 1.00 94.00 99 LEU A O 1
ATOM 833 N N . GLU A 1 100 ? 2.905 2.314 -2.723 1.00 94.62 100 GLU A N 1
ATOM 834 C CA . GLU A 1 100 ? 3.582 3.522 -2.247 1.00 94.62 100 GLU A CA 1
ATOM 835 C C . GLU A 1 100 ? 3.863 3.486 -0.740 1.00 94.62 100 GLU A C 1
ATOM 837 O O . GLU A 1 100 ? 4.973 3.822 -0.319 1.00 94.62 100 GLU A O 1
ATOM 842 N N . ASP A 1 101 ? 2.894 3.067 0.074 1.00 90.00 101 ASP A N 1
ATOM 843 C CA . ASP A 1 101 ? 3.081 2.990 1.526 1.00 90.00 101 ASP A CA 1
ATOM 844 C C . ASP A 1 101 ? 4.196 1.991 1.873 1.00 90.00 101 ASP A C 1
ATOM 846 O O . ASP A 1 101 ? 5.094 2.297 2.663 1.00 90.00 101 ASP A O 1
ATOM 850 N N . VAL A 1 102 ? 4.204 0.829 1.213 1.00 92.94 102 VAL A N 1
ATOM 851 C CA . VAL A 1 102 ? 5.249 -0.189 1.398 1.00 92.94 102 VAL A CA 1
ATOM 852 C C . VAL A 1 102 ? 6.598 0.283 0.856 1.00 92.94 102 VAL A C 1
ATOM 854 O O . VAL A 1 102 ? 7.629 0.032 1.478 1.00 92.94 102 VAL A O 1
ATOM 857 N N . TYR A 1 103 ? 6.621 1.018 -0.257 1.00 96.56 103 TYR A N 1
ATOM 858 C CA . TYR A 1 103 ? 7.835 1.652 -0.772 1.00 96.56 103 TYR A CA 1
ATOM 859 C C . TYR A 1 103 ? 8.465 2.600 0.259 1.00 96.56 103 TYR A C 1
ATOM 861 O O . TYR A 1 103 ? 9.665 2.503 0.524 1.00 96.56 103 TYR A O 1
ATOM 869 N N . LYS A 1 104 ? 7.671 3.479 0.886 1.00 94.75 104 LYS A N 1
ATOM 870 C CA . LYS A 1 104 ? 8.165 4.418 1.909 1.00 94.75 104 LYS A CA 1
ATOM 871 C C . LYS A 1 104 ? 8.780 3.671 3.094 1.00 94.75 104 LYS A C 1
ATOM 873 O O . LYS A 1 104 ? 9.855 4.041 3.571 1.00 94.75 104 LYS A O 1
ATOM 878 N N . GLN A 1 105 ? 8.137 2.589 3.534 1.00 90.94 105 GLN A N 1
ATOM 879 C CA . GLN A 1 105 ? 8.661 1.726 4.596 1.00 90.94 105 GLN A CA 1
ATOM 880 C C . GLN A 1 105 ? 9.957 1.019 4.179 1.00 90.94 105 GLN A C 1
ATOM 882 O O . GLN A 1 105 ? 10.919 1.001 4.947 1.00 90.94 105 GLN A O 1
ATOM 887 N N . TRP A 1 106 ? 10.016 0.502 2.952 1.00 95.69 106 TRP A N 1
ATOM 888 C CA . TRP A 1 106 ? 11.192 -0.164 2.397 1.00 95.69 106 TRP A CA 1
ATOM 889 C C . TRP A 1 106 ? 12.408 0.769 2.310 1.00 95.69 106 TRP A C 1
ATOM 891 O O . TRP A 1 106 ? 13.508 0.389 2.718 1.00 95.69 106 TRP A O 1
ATOM 901 N N . VAL A 1 107 ? 12.220 2.011 1.851 1.00 96.00 107 VAL A N 1
ATOM 902 C CA . VAL A 1 107 ? 13.286 3.027 1.826 1.00 96.00 107 VAL A CA 1
ATOM 903 C C . VAL A 1 107 ? 13.762 3.345 3.243 1.00 96.00 107 VAL A C 1
ATOM 905 O O . VAL A 1 107 ? 14.962 3.283 3.509 1.00 96.00 107 VAL A O 1
ATOM 908 N N . LYS A 1 108 ? 12.838 3.601 4.182 1.00 93.00 108 LYS A N 1
ATOM 909 C CA . LYS A 1 108 ? 13.178 3.863 5.592 1.00 93.00 108 LYS A CA 1
ATOM 910 C C . LYS A 1 108 ? 13.965 2.705 6.209 1.00 93.00 108 LYS A C 1
ATOM 912 O O . LYS A 1 108 ? 14.943 2.934 6.921 1.00 93.00 108 LYS A O 1
ATOM 917 N N . HIS A 1 109 ? 13.563 1.470 5.916 1.00 92.19 109 HIS A N 1
ATOM 918 C CA . HIS A 1 109 ? 14.265 0.274 6.361 1.00 92.19 109 HIS A CA 1
ATOM 919 C C . HIS A 1 109 ? 15.700 0.233 5.819 1.00 92.19 109 HIS A C 1
ATOM 921 O O . HIS A 1 109 ? 16.628 0.074 6.607 1.00 92.19 109 HIS A O 1
ATOM 927 N N . ARG A 1 110 ? 15.905 0.450 4.512 1.00 93.81 110 ARG A N 1
ATOM 928 C CA . ARG A 1 110 ? 17.246 0.439 3.895 1.00 93.81 110 ARG A CA 1
ATOM 929 C C . ARG A 1 110 ? 18.162 1.530 4.437 1.00 93.81 110 ARG A C 1
ATOM 931 O O . ARG A 1 110 ? 19.332 1.252 4.690 1.00 93.81 110 ARG A O 1
ATOM 938 N N . SER A 1 111 ? 17.635 2.731 4.671 1.00 92.12 111 SER A N 1
ATOM 939 C CA . SER A 1 111 ? 18.403 3.819 5.284 1.00 92.12 111 SER A CA 1
ATOM 940 C C . SER A 1 111 ? 18.830 3.483 6.715 1.00 92.12 111 SER A C 1
ATOM 942 O O . SER A 1 111 ? 19.950 3.798 7.111 1.00 92.12 111 SER A O 1
ATOM 944 N N . LYS A 1 112 ? 17.967 2.807 7.487 1.00 92.56 112 LYS A N 1
ATOM 945 C CA . LYS A 1 112 ? 18.265 2.398 8.867 1.00 92.56 112 LYS A CA 1
ATOM 946 C C . LYS A 1 112 ? 19.295 1.269 8.932 1.00 92.56 112 LYS A C 1
ATOM 948 O O . LYS A 1 112 ? 20.182 1.310 9.777 1.00 92.56 112 LYS A O 1
ATOM 953 N N . THR A 1 113 ? 19.164 0.255 8.080 1.00 91.56 113 THR A N 1
ATOM 954 C CA . THR A 1 113 ? 19.995 -0.958 8.145 1.00 91.56 113 THR A CA 1
ATOM 955 C C . THR A 1 113 ? 21.314 -0.842 7.393 1.00 91.56 113 THR A C 1
ATOM 957 O O . THR A 1 113 ? 22.206 -1.647 7.633 1.00 91.56 113 THR A O 1
ATOM 960 N N . LYS A 1 114 ? 21.452 0.139 6.489 1.00 89.25 114 LYS A N 1
ATOM 961 C CA . LYS A 1 114 ? 22.649 0.344 5.654 1.00 89.25 114 LYS A CA 1
ATOM 962 C C . LYS A 1 114 ? 23.063 -0.903 4.852 1.00 89.25 114 LYS A C 1
ATOM 964 O O . LYS A 1 114 ? 24.230 -1.066 4.517 1.00 89.25 114 LYS A O 1
ATOM 969 N N . ILE A 1 115 ? 22.102 -1.764 4.497 1.00 87.25 115 ILE A N 1
ATOM 970 C CA . ILE A 1 115 ? 22.332 -2.982 3.686 1.00 87.25 115 ILE A CA 1
ATOM 971 C C . ILE A 1 115 ? 22.890 -2.643 2.291 1.00 87.25 115 ILE A C 1
ATOM 973 O O . ILE A 1 115 ? 23.511 -3.473 1.634 1.00 87.25 115 ILE A O 1
ATOM 977 N N . VAL A 1 116 ? 22.664 -1.417 1.821 1.00 90.94 116 VAL A N 1
ATOM 978 C CA . VAL A 1 116 ? 23.162 -0.893 0.547 1.00 90.94 116 VAL A CA 1
ATOM 979 C C . VAL A 1 116 ? 23.784 0.486 0.749 1.00 90.94 116 VAL A C 1
ATOM 981 O O . VAL A 1 116 ? 23.505 1.165 1.738 1.00 90.94 116 VAL A O 1
ATOM 984 N N . SER A 1 117 ? 24.574 0.930 -0.229 1.00 94.50 117 SER A N 1
ATOM 985 C CA . SER A 1 117 ? 25.118 2.288 -0.230 1.00 94.50 117 SER A CA 1
ATOM 986 C C . SER A 1 117 ? 24.013 3.350 -0.322 1.00 94.50 117 SER A C 1
ATOM 988 O O . SER A 1 117 ? 22.975 3.123 -0.951 1.00 94.50 117 SER A O 1
ATOM 990 N N . GLY A 1 118 ? 24.264 4.537 0.244 1.00 94.94 118 GLY A N 1
ATOM 991 C CA . GLY A 1 118 ? 23.360 5.688 0.116 1.00 94.94 118 GLY A CA 1
ATOM 992 C C . GLY A 1 118 ? 23.088 6.058 -1.345 1.00 94.94 118 GLY A C 1
ATOM 993 O O . GLY A 1 118 ? 21.937 6.257 -1.720 1.00 94.94 118 GLY A O 1
ATOM 994 N N . LYS A 1 119 ? 24.118 5.992 -2.200 1.00 95.56 119 LYS A N 1
ATOM 995 C CA . LYS A 1 119 ? 23.996 6.212 -3.648 1.00 95.56 119 LYS A CA 1
ATOM 996 C C . LYS A 1 119 ? 22.978 5.272 -4.300 1.00 95.56 119 LYS A C 1
ATOM 998 O O . LYS A 1 119 ? 22.157 5.704 -5.098 1.00 95.56 119 LYS A O 1
ATOM 1003 N N . THR A 1 120 ? 22.990 3.991 -3.934 1.00 95.44 120 THR A N 1
ATOM 1004 C CA . THR A 1 120 ? 22.012 3.022 -4.452 1.00 95.44 120 THR A CA 1
ATOM 1005 C C . THR A 1 120 ? 20.590 3.360 -3.993 1.00 95.44 120 THR A C 1
ATOM 1007 O O . THR A 1 120 ? 19.648 3.215 -4.766 1.00 95.44 120 THR A O 1
ATOM 1010 N N . ILE A 1 121 ? 20.416 3.827 -2.750 1.00 95.94 121 ILE A N 1
ATOM 1011 C CA . ILE A 1 121 ? 19.103 4.263 -2.246 1.00 95.94 121 ILE A CA 1
ATOM 1012 C C . ILE A 1 121 ? 18.603 5.472 -3.050 1.00 95.94 121 ILE A C 1
ATOM 1014 O O . ILE A 1 121 ? 17.449 5.480 -3.472 1.00 95.94 121 ILE A O 1
ATOM 1018 N N . GLU A 1 122 ? 19.459 6.462 -3.306 1.00 97.06 122 GLU A N 1
ATOM 1019 C CA . GLU A 1 122 ? 19.121 7.647 -4.107 1.00 97.06 122 GLU A CA 1
ATOM 1020 C C . GLU A 1 122 ? 18.737 7.290 -5.549 1.00 97.06 122 GLU A C 1
ATOM 1022 O O . GLU A 1 122 ? 17.738 7.795 -6.068 1.00 97.06 122 GLU A O 1
ATOM 1027 N N . GLU A 1 123 ? 19.481 6.384 -6.188 1.00 96.94 123 GLU A N 1
ATOM 1028 C CA . GLU A 1 123 ? 19.165 5.884 -7.530 1.00 96.94 123 GLU A CA 1
ATOM 1029 C C . GLU A 1 123 ? 17.786 5.205 -7.568 1.00 96.94 123 GLU A C 1
ATOM 1031 O O . GLU A 1 123 ? 16.974 5.497 -8.454 1.00 96.94 123 GLU A O 1
ATOM 1036 N N . ASP A 1 124 ? 17.481 4.364 -6.576 1.00 97.06 124 ASP A N 1
ATOM 1037 C CA . ASP A 1 124 ? 16.194 3.673 -6.467 1.00 97.06 124 ASP A CA 1
ATOM 1038 C C . ASP A 1 124 ? 15.031 4.645 -6.189 1.00 97.06 124 ASP A C 1
ATOM 1040 O O . ASP A 1 124 ? 13.964 4.514 -6.797 1.00 97.06 124 ASP A O 1
ATOM 1044 N N . ILE A 1 125 ? 15.234 5.664 -5.342 1.00 97.88 125 ILE A N 1
ATOM 1045 C CA . ILE A 1 125 ? 14.268 6.759 -5.132 1.00 97.88 125 ILE A CA 1
ATOM 1046 C C . ILE A 1 125 ? 14.039 7.518 -6.446 1.00 97.88 125 ILE A C 1
ATOM 1048 O O . ILE A 1 125 ? 12.900 7.810 -6.818 1.00 97.88 125 ILE A O 1
ATOM 1052 N N . GLY A 1 126 ? 15.107 7.808 -7.193 1.00 98.06 126 GLY A N 1
ATOM 1053 C CA . GLY A 1 126 ? 15.025 8.476 -8.489 1.00 98.06 126 GLY A CA 1
ATOM 1054 C C . GLY A 1 126 ? 14.264 7.658 -9.537 1.00 98.06 126 GLY A C 1
ATOM 1055 O O . GLY A 1 126 ? 13.550 8.222 -10.371 1.00 98.06 126 GLY A O 1
ATOM 1056 N N . ILE A 1 127 ? 14.384 6.330 -9.509 1.00 97.94 127 ILE A N 1
ATOM 1057 C CA . ILE A 1 127 ? 13.581 5.422 -10.340 1.00 97.94 127 ILE A CA 1
ATOM 1058 C C . ILE A 1 127 ? 12.116 5.451 -9.898 1.00 97.94 127 ILE A C 1
ATOM 1060 O O . ILE A 1 127 ? 11.233 5.596 -10.748 1.00 97.94 127 ILE A O 1
ATOM 1064 N N . TRP A 1 128 ? 11.851 5.354 -8.591 1.00 98.38 128 TRP A N 1
ATOM 1065 C CA . TRP A 1 128 ? 10.493 5.406 -8.054 1.00 98.38 128 TRP A CA 1
ATOM 1066 C C . TRP A 1 128 ? 9.771 6.686 -8.478 1.00 98.38 128 TRP A C 1
ATOM 1068 O O . TRP A 1 128 ? 8.713 6.623 -9.108 1.00 98.38 128 TRP A O 1
ATOM 1078 N N . ASN A 1 129 ? 10.372 7.843 -8.204 1.00 97.88 129 ASN A N 1
ATOM 1079 C CA . ASN A 1 129 ? 9.773 9.148 -8.476 1.00 97.88 129 ASN A CA 1
ATOM 1080 C C . ASN A 1 129 ? 9.466 9.350 -9.965 1.00 97.88 129 ASN A C 1
ATOM 1082 O O . ASN A 1 129 ? 8.412 9.884 -10.311 1.00 97.88 129 ASN A O 1
ATOM 1086 N N . ARG A 1 130 ? 10.366 8.907 -10.854 1.00 96.62 130 ARG A N 1
ATOM 1087 C CA . ARG A 1 130 ? 10.206 9.096 -12.303 1.00 96.62 130 ARG A CA 1
ATOM 1088 C C . ARG A 1 130 ? 9.208 8.136 -12.939 1.00 96.62 130 ARG A C 1
ATOM 1090 O O . ARG A 1 130 ? 8.499 8.542 -13.854 1.00 96.62 130 ARG A O 1
ATOM 1097 N N . PHE A 1 131 ? 9.164 6.878 -12.499 1.00 95.88 131 PHE A N 1
ATOM 1098 C CA . PHE A 1 131 ? 8.485 5.821 -13.263 1.00 95.88 131 PHE A CA 1
ATOM 1099 C C . PHE A 1 131 ? 7.376 5.089 -12.513 1.00 95.88 131 PHE A C 1
ATOM 1101 O O . PHE A 1 131 ? 6.537 4.462 -13.160 1.00 95.88 131 PHE A O 1
ATOM 1108 N N . LEU A 1 132 ? 7.367 5.137 -11.180 1.00 96.69 132 LEU A N 1
ATOM 1109 C CA . LEU A 1 132 ? 6.445 4.355 -10.356 1.00 96.69 132 LEU A CA 1
ATOM 1110 C C . LEU A 1 132 ? 5.443 5.222 -9.609 1.00 96.69 132 LEU A C 1
ATOM 1112 O O . LEU A 1 132 ? 4.267 4.879 -9.614 1.00 96.69 132 LEU A O 1
ATOM 1116 N N . ALA A 1 133 ? 5.857 6.354 -9.036 1.00 95.38 133 ALA A N 1
ATOM 1117 C CA . ALA A 1 133 ? 5.019 7.176 -8.160 1.00 95.38 133 ALA A CA 1
ATOM 1118 C C . ALA A 1 133 ? 3.664 7.554 -8.789 1.00 95.38 133 ALA A C 1
ATOM 1120 O O . ALA A 1 133 ? 2.630 7.486 -8.130 1.00 95.38 133 ALA A O 1
ATOM 1121 N N . LYS A 1 134 ? 3.657 7.877 -10.089 1.00 92.06 134 LYS A N 1
ATOM 1122 C CA . LYS A 1 134 ? 2.456 8.276 -10.847 1.00 92.06 134 LYS A CA 1
ATOM 1123 C C . LYS A 1 134 ? 1.763 7.125 -11.586 1.00 92.06 134 LYS A C 1
ATOM 1125 O O . LYS A 1 134 ? 0.820 7.361 -12.333 1.00 92.06 134 LYS A O 1
ATOM 1130 N N . SER A 1 135 ? 2.252 5.896 -11.445 1.00 93.75 135 SER A N 1
ATOM 1131 C CA . SER A 1 135 ? 1.639 4.735 -12.094 1.00 93.75 135 SER A CA 1
ATOM 1132 C C . SER A 1 135 ? 0.354 4.319 -11.378 1.00 93.75 135 SER A C 1
ATOM 1134 O O . SER A 1 135 ? 0.239 4.487 -10.168 1.00 93.75 135 SER A O 1
ATOM 1136 N N . GLU A 1 136 ? -0.588 3.704 -12.098 1.00 90.38 136 GLU A N 1
ATOM 1137 C CA . GLU A 1 136 ? -1.816 3.161 -11.491 1.00 90.38 136 GLU A CA 1
ATOM 1138 C C . GLU A 1 136 ? -1.501 2.212 -10.322 1.00 90.38 136 GLU A C 1
ATOM 1140 O O . GLU A 1 136 ? -2.191 2.230 -9.305 1.00 90.38 136 GLU A O 1
ATOM 1145 N N . VAL A 1 137 ? -0.424 1.421 -10.432 1.00 94.19 137 VAL A N 1
ATOM 1146 C CA . VAL A 1 137 ? -0.053 0.432 -9.412 1.00 94.19 137 VAL A CA 1
ATOM 1147 C C . VAL A 1 137 ? 0.491 1.045 -8.120 1.00 94.19 137 VAL A C 1
ATOM 1149 O O . VAL A 1 137 ? 0.512 0.340 -7.116 1.00 94.19 137 VAL A O 1
ATOM 1152 N N . SER A 1 138 ? 0.912 2.318 -8.096 1.00 94.12 138 SER A N 1
ATOM 1153 C CA . SER A 1 138 ? 1.465 2.932 -6.874 1.00 94.12 138 SER A CA 1
ATOM 1154 C C . SER A 1 138 ? 0.420 3.060 -5.770 1.00 94.12 138 SER A C 1
ATOM 1156 O O . SER A 1 138 ? 0.708 2.779 -4.609 1.00 94.12 138 SER A O 1
ATOM 1158 N N . GLN A 1 139 ? -0.811 3.406 -6.151 1.00 87.00 139 GLN A N 1
ATOM 1159 C CA . GLN A 1 139 ? -1.942 3.552 -5.234 1.00 87.00 139 GLN A CA 1
ATOM 1160 C C . GLN A 1 139 ? -2.694 2.237 -5.003 1.00 87.00 139 GLN A C 1
ATOM 1162 O O . GLN A 1 139 ? -3.591 2.167 -4.160 1.00 87.00 139 GLN A O 1
ATOM 1167 N N . MET A 1 140 ? -2.354 1.178 -5.743 1.00 85.44 140 MET A N 1
ATOM 1168 C CA . MET A 1 140 ? -2.955 -0.133 -5.531 1.00 85.44 140 MET A CA 1
ATOM 1169 C C . MET A 1 140 ? -2.465 -0.737 -4.223 1.00 85.44 140 MET A C 1
ATOM 1171 O O . MET A 1 140 ? -1.294 -0.623 -3.868 1.00 85.44 140 MET A O 1
ATOM 1175 N N . GLN A 1 141 ? -3.358 -1.448 -3.538 1.00 81.25 141 GLN A N 1
ATOM 1176 C CA . GLN A 1 141 ? -2.974 -2.301 -2.418 1.00 81.25 141 GLN A CA 1
ATOM 1177 C C . GLN A 1 141 ? -2.041 -3.392 -2.925 1.00 81.25 141 GLN A C 1
ATOM 1179 O O . GLN A 1 141 ? -2.373 -4.097 -3.878 1.00 81.25 141 GLN A O 1
ATOM 1184 N N . ILE A 1 142 ? -0.891 -3.540 -2.280 1.00 90.88 142 ILE A N 1
ATOM 1185 C CA . ILE A 1 142 ? 0.186 -4.410 -2.740 1.00 90.88 142 ILE A CA 1
ATOM 1186 C C . ILE A 1 142 ? -0.262 -5.876 -2.854 1.00 90.88 142 ILE A C 1
ATOM 1188 O O . ILE A 1 142 ? 0.137 -6.562 -3.792 1.00 90.88 142 ILE A O 1
ATOM 1192 N N . ALA A 1 143 ? -1.171 -6.322 -1.977 1.00 83.31 143 ALA A N 1
ATOM 1193 C CA . ALA A 1 143 ? -1.765 -7.661 -1.990 1.00 83.31 143 ALA A CA 1
ATOM 1194 C C . ALA A 1 143 ? -2.660 -7.937 -3.215 1.00 83.31 143 ALA A C 1
ATOM 1196 O O . ALA A 1 143 ? -2.848 -9.088 -3.600 1.00 83.31 143 ALA A O 1
ATOM 1197 N N . GLU A 1 144 ? -3.191 -6.892 -3.857 1.00 81.75 144 GLU A N 1
ATOM 1198 C CA . GLU A 1 144 ? -4.066 -6.995 -5.033 1.00 81.75 144 GLU A CA 1
ATOM 1199 C C . GLU A 1 144 ? -3.306 -6.784 -6.353 1.00 81.75 144 GLU A C 1
ATOM 1201 O O . GLU A 1 144 ? -3.874 -6.886 -7.452 1.00 81.75 144 GLU A O 1
ATOM 1206 N N . ILE A 1 145 ? -2.003 -6.495 -6.287 1.00 91.69 145 ILE A N 1
ATOM 1207 C CA . ILE A 1 145 ? -1.177 -6.335 -7.481 1.00 91.69 145 ILE A CA 1
ATOM 1208 C C . ILE A 1 145 ? -0.880 -7.712 -8.080 1.00 91.69 145 ILE A C 1
ATOM 1210 O O . ILE A 1 145 ? 0.073 -8.405 -7.741 1.00 91.69 145 ILE A O 1
ATOM 1214 N N . LYS A 1 146 ? -1.737 -8.100 -9.021 1.00 89.75 146 LYS A N 1
ATOM 1215 C CA . LYS A 1 146 ? -1.615 -9.321 -9.818 1.00 89.75 146 LYS A CA 1
ATOM 1216 C C . LYS A 1 146 ? -0.597 -9.160 -10.959 1.00 89.75 146 LYS A C 1
ATOM 1218 O O . LYS A 1 146 ? -0.399 -8.039 -11.441 1.00 89.75 146 LYS A O 1
ATOM 1223 N N . PRO A 1 147 ? -0.053 -10.274 -11.492 1.00 94.19 147 PRO A N 1
ATOM 1224 C CA . PRO A 1 147 ? 0.844 -10.271 -12.653 1.00 94.19 147 PRO A CA 1
ATOM 1225 C C . PRO A 1 147 ? 0.351 -9.423 -13.833 1.00 94.19 147 PRO A C 1
ATOM 1227 O O . PRO A 1 147 ? 1.137 -8.704 -14.440 1.00 94.19 147 PRO A O 1
ATOM 1230 N N . LYS A 1 148 ? -0.961 -9.421 -14.112 1.00 93.38 148 LYS A N 1
ATOM 1231 C CA . LYS A 1 148 ? -1.557 -8.618 -15.195 1.00 93.38 148 LYS A CA 1
ATOM 1232 C C . LYS A 1 148 ? -1.363 -7.103 -15.035 1.00 93.38 148 LYS A C 1
ATOM 1234 O O . LYS A 1 148 ? -1.145 -6.416 -16.026 1.00 93.38 148 LYS A O 1
ATOM 1239 N N . HIS A 1 149 ? -1.419 -6.575 -13.809 1.00 95.19 149 HIS A N 1
ATOM 1240 C CA . HIS A 1 149 ? -1.250 -5.139 -13.558 1.00 95.19 149 HIS A CA 1
ATOM 1241 C C . HIS A 1 149 ? 0.206 -4.725 -13.793 1.00 95.19 149 HIS A C 1
ATOM 1243 O O . HIS A 1 149 ? 0.485 -3.703 -14.414 1.00 95.19 149 HIS A O 1
ATOM 1249 N N . LEU A 1 150 ? 1.136 -5.572 -13.349 1.00 96.62 150 LEU A N 1
ATOM 1250 C CA . LEU A 1 150 ? 2.568 -5.386 -13.553 1.00 96.62 150 LEU A CA 1
ATOM 1251 C C . LEU A 1 150 ? 2.959 -5.549 -15.022 1.00 96.62 150 LEU A C 1
ATOM 1253 O O . LEU A 1 150 ? 3.748 -4.758 -15.522 1.00 96.62 150 LEU A O 1
ATOM 1257 N N . MET A 1 151 ? 2.364 -6.505 -15.738 1.00 95.44 151 MET A N 1
ATOM 1258 C CA . MET A 1 151 ? 2.567 -6.650 -17.178 1.00 95.44 151 MET A CA 1
ATOM 1259 C C . MET A 1 151 ? 2.104 -5.401 -17.937 1.00 95.44 151 MET A C 1
ATOM 1261 O O . MET A 1 151 ? 2.861 -4.883 -18.754 1.00 95.44 151 MET A O 1
ATOM 1265 N N . LYS A 1 152 ? 0.918 -4.862 -17.611 1.00 94.81 152 LYS A N 1
ATOM 1266 C CA . LYS A 1 152 ? 0.434 -3.592 -18.181 1.00 94.81 152 LYS A CA 1
ATOM 1267 C C . LYS A 1 152 ? 1.455 -2.471 -17.953 1.00 94.81 152 LYS A C 1
ATOM 1269 O O . LYS A 1 152 ? 1.813 -1.776 -18.896 1.00 94.81 152 LYS A O 1
ATOM 1274 N N . LEU A 1 153 ? 1.986 -2.333 -16.735 1.00 96.06 153 LEU A N 1
ATOM 1275 C CA . LEU A 1 153 ? 3.039 -1.357 -16.429 1.00 96.06 153 LEU A CA 1
ATOM 1276 C C . LEU A 1 153 ? 4.335 -1.606 -17.223 1.00 96.06 153 LEU A C 1
ATOM 1278 O O . LEU A 1 153 ? 4.948 -0.677 -17.737 1.00 96.06 153 LEU A O 1
ATOM 1282 N N . PHE A 1 154 ? 4.773 -2.857 -17.349 1.00 95.81 154 PHE A N 1
ATOM 1283 C CA . PHE A 1 154 ? 5.982 -3.189 -18.105 1.00 95.81 154 PHE A CA 1
ATOM 1284 C C . PHE A 1 154 ? 5.829 -2.849 -19.587 1.00 95.81 154 PHE A C 1
ATOM 1286 O O . PHE A 1 154 ? 6.775 -2.361 -20.209 1.00 95.81 154 PHE A O 1
ATOM 1293 N N . GLN A 1 155 ? 4.635 -3.047 -20.142 1.00 93.38 155 GLN A N 1
ATOM 1294 C CA . GLN A 1 155 ? 4.297 -2.655 -21.505 1.00 93.38 155 GLN A CA 1
ATOM 1295 C C . GLN A 1 155 ? 4.291 -1.132 -21.684 1.00 93.38 155 GLN A C 1
ATOM 1297 O O . GLN A 1 155 ? 4.768 -0.665 -22.714 1.00 93.38 155 GLN A O 1
ATOM 1302 N N . THR A 1 156 ? 3.859 -0.337 -20.693 1.00 93.75 156 THR A N 1
ATOM 1303 C CA . THR A 1 156 ? 3.956 1.135 -20.799 1.00 93.75 156 THR A CA 1
ATOM 1304 C C . THR A 1 156 ? 5.400 1.636 -20.766 1.00 93.75 156 THR A C 1
ATOM 1306 O O . THR A 1 156 ? 5.716 2.638 -21.401 1.00 93.75 156 THR A O 1
ATOM 1309 N N . TRP A 1 157 ? 6.300 0.939 -20.069 1.00 94.50 157 TRP A N 1
ATOM 1310 C CA . TRP A 1 157 ? 7.728 1.270 -20.074 1.00 94.50 157 TRP A CA 1
ATOM 1311 C C . TRP A 1 157 ? 8.436 0.867 -21.361 1.00 94.50 157 TRP A C 1
ATOM 1313 O O . TRP A 1 157 ? 9.277 1.611 -21.862 1.00 94.50 157 TRP A O 1
ATOM 1323 N N . THR A 1 158 ? 8.157 -0.343 -21.842 1.00 92.56 158 THR A N 1
ATOM 1324 C CA . THR A 1 158 ? 8.863 -0.940 -22.981 1.00 92.56 158 THR A CA 1
ATOM 1325 C C . THR A 1 158 ? 8.313 -0.449 -24.309 1.00 92.56 158 THR A C 1
ATOM 1327 O O . THR A 1 158 ? 9.101 -0.150 -25.207 1.00 92.56 158 THR A O 1
ATOM 1330 N N . GLY A 1 159 ? 6.992 -0.285 -24.424 1.00 83.75 159 GLY A N 1
ATOM 1331 C CA . GLY A 1 159 ? 6.325 0.104 -25.662 1.00 83.75 159 GLY A CA 1
ATOM 1332 C C . GLY A 1 159 ? 6.825 -0.723 -26.849 1.00 83.75 159 GLY A C 1
ATOM 1333 O O . GLY A 1 159 ? 7.134 -1.906 -26.723 1.00 83.75 159 GLY A O 1
ATOM 1334 N N . ASN A 1 160 ? 6.984 -0.080 -28.004 1.00 80.69 160 ASN A N 1
ATOM 1335 C CA . ASN A 1 160 ? 7.631 -0.683 -29.170 1.00 80.69 160 ASN A CA 1
ATOM 1336 C C . ASN A 1 160 ? 9.152 -0.410 -29.179 1.00 80.69 160 ASN A C 1
ATOM 1338 O O . ASN A 1 160 ? 9.683 0.108 -30.156 1.00 80.69 160 ASN A O 1
ATOM 1342 N N . GLY A 1 161 ? 9.850 -0.700 -28.073 1.00 84.81 161 GLY A N 1
ATOM 1343 C CA . GLY A 1 161 ? 11.301 -0.506 -27.958 1.00 84.81 161 GLY A CA 1
ATOM 1344 C C . GLY A 1 161 ? 11.739 0.881 -27.472 1.00 84.81 161 GLY A C 1
ATOM 1345 O O . GLY A 1 161 ? 12.752 1.407 -27.929 1.00 84.81 161 GLY A O 1
ATOM 1346 N N . LEU A 1 162 ? 11.004 1.474 -26.527 1.00 90.19 162 LEU A N 1
ATOM 1347 C CA . LEU A 1 162 ? 11.316 2.784 -25.938 1.00 90.19 162 LEU A CA 1
ATOM 1348 C C . LEU A 1 162 ? 12.571 2.756 -25.054 1.00 90.19 162 LEU A C 1
ATOM 1350 O O . LEU A 1 162 ? 13.345 3.714 -25.037 1.00 90.19 162 LEU A O 1
ATOM 1354 N N . ILE A 1 163 ? 12.788 1.655 -24.326 1.00 94.25 163 ILE A N 1
ATOM 1355 C CA . ILE A 1 163 ? 13.870 1.530 -23.341 1.00 94.25 163 ILE A CA 1
ATOM 1356 C C . ILE A 1 163 ? 14.716 0.282 -23.563 1.00 94.25 163 ILE A C 1
ATOM 1358 O O . ILE A 1 163 ? 14.256 -0.728 -24.094 1.00 94.25 163 ILE A O 1
ATOM 1362 N N . THR A 1 164 ? 15.969 0.339 -23.118 1.00 94.06 164 THR A N 1
ATOM 1363 C CA . THR A 1 164 ? 16.875 -0.815 -23.166 1.00 94.06 164 THR A CA 1
ATOM 1364 C C . THR A 1 164 ? 16.476 -1.877 -22.136 1.00 94.06 164 THR A C 1
ATOM 1366 O O . THR A 1 164 ? 15.852 -1.573 -21.115 1.00 94.06 164 THR A O 1
ATOM 1369 N N . ARG A 1 165 ? 16.912 -3.128 -22.343 1.00 93.12 165 ARG A N 1
ATOM 1370 C CA . ARG A 1 165 ? 16.757 -4.211 -21.350 1.00 93.12 165 ARG A CA 1
ATOM 1371 C C . ARG A 1 165 ? 17.385 -3.849 -19.996 1.00 93.12 165 ARG A C 1
ATOM 1373 O O . ARG A 1 165 ? 16.836 -4.205 -18.958 1.00 93.12 165 ARG A O 1
ATOM 1380 N N . LYS A 1 166 ? 18.507 -3.117 -20.000 1.00 93.69 166 LYS A N 1
ATOM 1381 C CA . LYS A 1 166 ? 19.188 -2.651 -18.780 1.00 93.69 166 LYS A CA 1
ATOM 1382 C C . LYS A 1 166 ? 18.319 -1.671 -17.988 1.00 93.69 166 LYS A C 1
ATOM 1384 O O . LYS A 1 166 ? 18.122 -1.877 -16.797 1.00 93.69 166 LYS A O 1
ATOM 1389 N N . ASP A 1 167 ? 17.770 -0.651 -18.646 1.00 94.75 167 ASP A N 1
ATOM 1390 C CA . ASP A 1 167 ? 16.886 0.327 -17.994 1.00 94.75 167 ASP A CA 1
ATOM 1391 C C . ASP A 1 167 ? 15.616 -0.350 -17.451 1.00 94.75 167 ASP A C 1
ATOM 1393 O O . ASP A 1 167 ? 15.249 -0.164 -16.292 1.00 94.75 167 ASP A O 1
ATOM 1397 N N . PHE A 1 168 ? 15.013 -1.253 -18.231 1.00 96.06 168 PHE A N 1
ATOM 1398 C CA . PHE A 1 168 ? 13.898 -2.073 -17.752 1.00 96.06 168 PHE A CA 1
ATOM 1399 C C . PHE A 1 168 ? 14.248 -2.859 -16.480 1.00 96.06 168 PHE A C 1
ATOM 1401 O O . PHE A 1 168 ? 13.489 -2.835 -15.512 1.00 96.06 168 PHE A O 1
ATOM 1408 N N . ASN A 1 169 ? 15.399 -3.537 -16.462 1.00 95.62 169 ASN A N 1
ATOM 1409 C CA . ASN A 1 169 ? 15.831 -4.325 -15.309 1.00 95.62 169 ASN A CA 1
ATOM 1410 C C . ASN A 1 169 ? 16.062 -3.455 -14.068 1.00 95.62 169 ASN A C 1
ATOM 1412 O O . ASN A 1 169 ? 15.690 -3.873 -12.973 1.00 95.62 169 ASN A O 1
ATOM 1416 N N . ASN A 1 170 ? 16.598 -2.242 -14.227 1.00 96.44 170 ASN A N 1
ATOM 1417 C CA . ASN A 1 170 ? 16.757 -1.295 -13.121 1.00 96.44 170 ASN A CA 1
ATOM 1418 C C . ASN A 1 170 ? 15.394 -0.910 -12.523 1.00 96.44 170 ASN A C 1
ATOM 1420 O O . ASN A 1 170 ? 15.195 -1.001 -11.314 1.00 96.44 170 ASN A O 1
ATOM 1424 N N . ARG A 1 171 ? 14.411 -0.574 -13.369 1.00 97.06 171 ARG A N 1
ATOM 1425 C CA . ARG A 1 171 ? 13.042 -0.258 -12.918 1.00 97.06 171 ARG A CA 1
ATOM 1426 C C . ARG A 1 171 ? 12.364 -1.453 -12.241 1.00 97.06 171 ARG A C 1
ATOM 1428 O O . ARG A 1 171 ? 11.764 -1.312 -11.176 1.00 97.06 171 ARG A O 1
ATOM 1435 N N . LYS A 1 172 ? 12.495 -2.647 -12.831 1.00 96.75 172 LYS A N 1
ATOM 1436 C CA . LYS A 1 172 ? 11.968 -3.907 -12.283 1.00 96.75 172 LYS A CA 1
ATOM 1437 C C . LYS A 1 172 ? 12.610 -4.258 -10.937 1.00 96.75 172 LYS A C 1
ATOM 1439 O O . LYS A 1 172 ? 11.919 -4.776 -10.063 1.00 96.75 172 LYS A O 1
ATOM 1444 N N . SER A 1 173 ? 13.902 -3.973 -10.759 1.00 96.38 173 SER A N 1
ATOM 1445 C CA . SER A 1 173 ? 14.636 -4.213 -9.511 1.00 96.38 173 SER A CA 1
ATOM 1446 C C . SER A 1 173 ? 14.015 -3.465 -8.331 1.00 96.38 173 SER A C 1
ATOM 1448 O O . SER A 1 173 ? 13.774 -4.079 -7.292 1.00 96.38 173 SER A O 1
ATOM 1450 N N . VAL A 1 174 ? 13.661 -2.187 -8.513 1.00 97.81 174 VAL A N 1
ATOM 1451 C CA . VAL A 1 174 ? 13.010 -1.376 -7.468 1.00 97.81 174 VAL A CA 1
ATOM 1452 C C . VAL A 1 174 ? 11.680 -1.990 -7.043 1.00 97.81 174 VAL A C 1
ATOM 1454 O O . VAL A 1 174 ? 11.479 -2.261 -5.861 1.00 97.81 174 VAL A O 1
ATOM 1457 N N . LEU A 1 175 ? 10.802 -2.304 -8.002 1.00 97.19 175 LEU A N 1
ATOM 1458 C CA . LEU A 1 175 ? 9.540 -2.991 -7.706 1.00 97.19 175 LEU A CA 1
ATOM 1459 C C . LEU A 1 175 ? 9.767 -4.315 -6.968 1.00 97.19 175 LEU A C 1
ATOM 1461 O O . LEU A 1 175 ? 9.093 -4.611 -5.985 1.00 97.19 175 LEU A O 1
ATOM 1465 N N . ASN A 1 176 ? 10.736 -5.107 -7.420 1.00 97.50 176 ASN A N 1
ATOM 1466 C CA . ASN A 1 176 ? 11.067 -6.390 -6.813 1.00 97.50 176 ASN A CA 1
ATOM 1467 C C . ASN A 1 176 ? 11.600 -6.250 -5.384 1.00 97.50 176 ASN A C 1
ATOM 1469 O O . ASN A 1 176 ? 11.274 -7.083 -4.542 1.00 97.50 176 ASN A O 1
ATOM 1473 N N . GLY A 1 177 ? 12.366 -5.199 -5.094 1.00 96.94 177 GLY A N 1
ATOM 1474 C CA . GLY A 1 177 ? 12.790 -4.857 -3.738 1.00 96.94 177 GLY A CA 1
ATOM 1475 C C . GLY A 1 177 ? 11.601 -4.581 -2.819 1.00 96.94 177 GLY A C 1
ATOM 1476 O O . GLY A 1 177 ? 11.524 -5.161 -1.738 1.00 96.94 177 GLY A O 1
ATOM 1477 N N . ILE A 1 178 ? 10.641 -3.780 -3.288 1.00 97.56 178 ILE A N 1
ATOM 1478 C CA . ILE A 1 178 ? 9.426 -3.436 -2.535 1.00 97.56 178 ILE A CA 1
ATOM 1479 C C . ILE A 1 178 ? 8.576 -4.688 -2.261 1.00 97.56 178 ILE A C 1
ATOM 1481 O O . ILE A 1 178 ? 8.205 -4.939 -1.116 1.00 97.56 178 ILE A O 1
ATOM 1485 N N . PHE A 1 179 ? 8.315 -5.527 -3.271 1.00 97.38 179 PHE A N 1
ATOM 1486 C CA . PHE A 1 179 ? 7.541 -6.762 -3.078 1.00 97.38 179 PHE A CA 1
ATOM 1487 C C . PHE A 1 179 ? 8.254 -7.784 -2.187 1.00 97.38 179 PHE A C 1
ATOM 1489 O O . PHE A 1 179 ? 7.605 -8.445 -1.383 1.00 97.38 179 PHE A O 1
ATOM 1496 N N . ARG A 1 180 ? 9.584 -7.918 -2.282 1.00 96.62 180 ARG A N 1
ATOM 1497 C CA . ARG A 1 180 ? 10.347 -8.778 -1.360 1.00 96.62 180 ARG A CA 1
ATOM 1498 C C . ARG A 1 180 ? 10.245 -8.286 0.077 1.00 96.62 180 ARG A C 1
ATOM 1500 O O . ARG A 1 180 ? 10.034 -9.095 0.971 1.00 96.62 180 ARG A O 1
ATOM 1507 N N . PHE A 1 181 ? 10.362 -6.978 0.290 1.00 95.25 181 PHE A N 1
ATOM 1508 C CA . PHE A 1 181 ? 10.176 -6.383 1.609 1.00 95.25 181 PHE A CA 1
ATOM 1509 C C . PHE A 1 181 ? 8.772 -6.663 2.157 1.00 95.25 181 PHE A C 1
ATOM 1511 O O . PHE A 1 181 ? 8.639 -7.055 3.311 1.00 95.25 181 PHE A O 1
ATOM 1518 N N . ALA A 1 182 ? 7.743 -6.548 1.316 1.00 90.56 182 ALA A N 1
ATOM 1519 C CA . ALA A 1 182 ? 6.369 -6.877 1.682 1.00 90.56 182 ALA A CA 1
ATOM 1520 C C . ALA A 1 182 ? 6.200 -8.344 2.109 1.00 90.56 182 ALA A C 1
ATOM 1522 O O . ALA A 1 182 ? 5.522 -8.612 3.094 1.00 90.56 182 ALA A O 1
ATOM 1523 N N . VAL A 1 183 ? 6.837 -9.283 1.399 1.00 86.94 183 VAL A N 1
ATOM 1524 C CA . VAL A 1 183 ? 6.830 -10.710 1.765 1.00 86.94 183 VAL A CA 1
ATOM 1525 C C . VAL A 1 183 ? 7.510 -10.940 3.112 1.00 86.94 183 VAL A C 1
ATOM 1527 O O . VAL A 1 183 ? 6.951 -11.609 3.971 1.00 86.94 183 VAL A O 1
ATOM 1530 N N . LEU A 1 184 ? 8.696 -10.359 3.321 1.00 88.12 184 LEU A N 1
ATOM 1531 C CA . LEU A 1 184 ? 9.464 -10.533 4.561 1.00 88.12 184 LEU A CA 1
ATOM 1532 C C . LEU A 1 184 ? 8.766 -9.954 5.798 1.00 88.12 184 LEU A C 1
ATOM 1534 O O . LEU A 1 184 ? 9.042 -10.396 6.906 1.00 88.12 184 LEU A O 1
ATOM 1538 N N . ASN A 1 185 ? 7.883 -8.973 5.610 1.00 81.50 185 ASN A N 1
ATOM 1539 C CA . ASN A 1 185 ? 7.072 -8.385 6.678 1.00 81.50 185 ASN A CA 1
ATOM 1540 C C . ASN A 1 185 ? 5.638 -8.941 6.690 1.00 81.50 185 ASN A C 1
ATOM 1542 O O . ASN A 1 185 ? 4.750 -8.313 7.256 1.00 81.50 185 ASN A O 1
ATOM 1546 N N . GLU A 1 186 ? 5.400 -10.076 6.022 1.00 76.94 186 GLU A N 1
ATOM 1547 C CA . GLU A 1 186 ? 4.117 -10.794 6.002 1.00 76.94 186 GLU A CA 1
ATOM 1548 C C . GLU A 1 186 ? 2.919 -9.957 5.508 1.00 76.94 186 GLU A C 1
ATOM 1550 O O . GLU A 1 186 ? 1.759 -10.307 5.721 1.00 76.94 186 GLU A O 1
ATOM 1555 N N . VAL A 1 187 ? 3.184 -8.869 4.774 1.00 78.12 187 VAL A N 1
ATOM 1556 C CA . VAL A 1 187 ? 2.153 -8.027 4.145 1.00 78.12 187 VAL A CA 1
ATOM 1557 C C . VAL A 1 187 ? 1.494 -8.778 2.985 1.00 78.12 187 VAL A C 1
ATOM 1559 O O . VAL A 1 187 ? 0.299 -8.632 2.728 1.00 78.12 187 VAL A O 1
ATOM 1562 N N . ILE A 1 188 ? 2.275 -9.597 2.274 1.00 81.94 188 ILE A N 1
ATOM 1563 C CA . ILE A 1 188 ? 1.808 -10.479 1.200 1.00 81.94 188 ILE A CA 1
ATOM 1564 C C . ILE A 1 188 ? 2.473 -11.847 1.317 1.00 81.94 188 ILE A C 1
ATOM 1566 O O . ILE A 1 188 ? 3.622 -11.954 1.727 1.00 81.94 188 ILE A O 1
ATOM 1570 N N . ALA A 1 189 ? 1.773 -12.896 0.888 1.00 80.88 189 ALA A N 1
ATOM 1571 C CA . ALA A 1 189 ? 2.296 -14.260 0.958 1.00 80.88 189 ALA A CA 1
ATOM 1572 C C . ALA A 1 189 ? 3.356 -14.570 -0.115 1.00 80.88 189 ALA A C 1
ATOM 1574 O O . ALA A 1 189 ? 4.170 -15.471 0.059 1.00 80.88 189 ALA A O 1
ATOM 1575 N N . TYR A 1 190 ? 3.336 -13.863 -1.251 1.00 90.00 190 TYR A N 1
ATOM 1576 C CA . TYR A 1 190 ? 4.243 -14.131 -2.366 1.00 90.00 190 TYR A CA 1
ATOM 1577 C C . TYR A 1 190 ? 4.568 -12.863 -3.156 1.00 90.00 190 TYR A C 1
ATOM 1579 O O . TYR A 1 190 ? 3.777 -11.924 -3.212 1.00 90.00 190 TYR A O 1
ATOM 1587 N N . ASN A 1 191 ? 5.733 -12.853 -3.809 1.00 95.06 191 ASN A N 1
ATOM 1588 C CA . ASN A 1 191 ? 6.145 -11.768 -4.695 1.00 95.06 191 ASN A CA 1
ATOM 1589 C C . ASN A 1 191 ? 5.622 -12.025 -6.123 1.00 95.06 191 ASN A C 1
ATOM 1591 O O . ASN A 1 191 ? 6.108 -12.950 -6.775 1.00 95.06 191 ASN A O 1
ATOM 1595 N N . PRO A 1 192 ? 4.697 -11.207 -6.658 1.00 93.44 192 PRO A N 1
ATOM 1596 C CA . PRO A 1 192 ? 4.086 -11.443 -7.964 1.00 93.44 192 PRO A CA 1
ATOM 1597 C C . PRO A 1 192 ? 5.047 -11.282 -9.149 1.00 93.44 192 PRO A C 1
ATOM 1599 O O . PRO A 1 192 ? 4.731 -11.750 -10.239 1.00 93.44 192 PRO A O 1
ATOM 1602 N N . ILE A 1 193 ? 6.215 -10.651 -8.974 1.00 94.06 193 ILE A N 1
ATOM 1603 C CA . ILE A 1 193 ? 7.180 -10.431 -10.065 1.00 94.06 193 ILE A CA 1
ATOM 1604 C C . ILE A 1 193 ? 7.833 -11.726 -10.541 1.00 94.06 193 ILE A C 1
ATOM 1606 O O . ILE A 1 193 ? 8.191 -11.826 -11.717 1.00 94.06 193 ILE A O 1
ATOM 1610 N N . THR A 1 194 ? 7.995 -12.712 -9.657 1.00 88.75 194 THR A N 1
ATOM 1611 C CA . THR A 1 194 ? 8.658 -13.984 -9.990 1.00 88.75 194 THR A CA 1
ATOM 1612 C C . THR A 1 194 ? 7.892 -14.776 -11.046 1.00 88.75 194 THR A C 1
ATOM 1614 O O . THR A 1 194 ? 8.493 -15.555 -11.776 1.00 88.75 194 THR A O 1
ATOM 1617 N N . SER A 1 195 ? 6.585 -14.539 -11.172 1.00 86.06 195 SER A N 1
ATOM 1618 C CA . SER A 1 195 ? 5.695 -15.237 -12.103 1.00 86.06 195 SER A CA 1
ATOM 1619 C C . SER A 1 195 ? 5.515 -14.521 -13.446 1.00 86.06 195 SER A C 1
ATOM 1621 O O . SER A 1 195 ? 4.686 -14.943 -14.247 1.00 86.06 195 SER A O 1
ATOM 1623 N N . ILE A 1 196 ? 6.229 -13.415 -13.698 1.00 91.38 196 ILE A N 1
ATOM 1624 C CA . ILE A 1 196 ? 6.015 -12.592 -14.897 1.00 91.38 196 ILE A CA 1
ATOM 1625 C C . ILE A 1 196 ? 7.073 -12.902 -15.963 1.00 91.38 196 ILE A C 1
ATOM 1627 O O . ILE A 1 196 ? 8.232 -12.491 -15.800 1.00 91.38 196 ILE A O 1
ATOM 1631 N N . PRO A 1 197 ? 6.697 -13.541 -17.087 1.00 89.69 197 PRO A N 1
ATOM 1632 C CA . PRO A 1 197 ? 7.604 -13.700 -18.214 1.00 89.69 197 PRO A CA 1
ATOM 1633 C C . PRO A 1 197 ? 7.905 -12.324 -18.811 1.00 89.69 197 PRO A C 1
ATOM 1635 O O . PRO A 1 197 ? 7.008 -11.532 -19.064 1.00 89.69 197 PRO A O 1
ATOM 1638 N N . CYS A 1 198 ? 9.183 -12.006 -19.005 1.00 89.88 198 CYS A N 1
ATOM 1639 C CA . CYS A 1 198 ? 9.615 -10.716 -19.564 1.00 89.88 198 CYS A CA 1
ATOM 1640 C C . CYS A 1 198 ? 10.306 -10.884 -20.926 1.00 89.88 198 CYS A C 1
ATOM 1642 O O . CYS A 1 198 ? 10.966 -9.962 -21.397 1.00 89.88 198 CYS A O 1
ATOM 1644 N N . ASN A 1 199 ? 10.256 -12.075 -21.520 1.00 85.69 199 ASN A N 1
ATOM 1645 C CA . ASN A 1 199 ? 11.016 -12.388 -22.731 1.00 85.69 199 ASN A CA 1
ATOM 1646 C C . ASN A 1 199 ? 10.361 -11.791 -23.980 1.00 85.69 199 ASN A C 1
ATOM 1648 O O . ASN A 1 199 ? 11.076 -11.302 -24.845 1.00 85.69 199 ASN A O 1
ATOM 1652 N N . ASP A 1 200 ? 9.030 -11.709 -23.996 1.00 84.44 200 ASP A N 1
ATOM 1653 C CA . ASP A 1 200 ? 8.257 -11.216 -25.145 1.00 84.44 200 ASP A CA 1
ATOM 1654 C C . ASP A 1 200 ? 8.091 -9.686 -25.159 1.00 84.44 200 ASP A C 1
ATOM 1656 O O . ASP A 1 200 ? 7.456 -9.116 -26.047 1.00 84.44 200 ASP A O 1
ATOM 1660 N N . LEU A 1 201 ? 8.653 -8.992 -24.165 1.00 90.88 201 LEU A N 1
ATOM 1661 C CA . LEU A 1 201 ? 8.659 -7.533 -24.131 1.00 90.88 201 LEU A CA 1
ATOM 1662 C C . LEU A 1 201 ? 9.626 -6.986 -25.191 1.00 90.88 201 LEU A C 1
ATOM 1664 O O . LEU A 1 201 ? 10.754 -7.460 -25.332 1.00 90.88 201 LEU A O 1
ATOM 1668 N N . LYS A 1 202 ? 9.204 -5.947 -25.916 1.00 90.69 202 LYS A N 1
ATOM 1669 C CA . LYS A 1 202 ? 10.012 -5.326 -26.973 1.00 90.69 202 LYS A CA 1
ATOM 1670 C C . LYS A 1 202 ? 10.938 -4.260 -26.395 1.00 90.69 202 LYS A C 1
ATOM 1672 O O . LYS A 1 202 ? 10.488 -3.229 -25.904 1.00 90.69 202 LYS A O 1
ATOM 1677 N N . TYR A 1 203 ? 12.244 -4.492 -26.479 1.00 91.88 203 TYR A N 1
ATOM 1678 C CA . TYR A 1 203 ? 13.264 -3.567 -25.979 1.00 91.88 203 TYR A CA 1
ATOM 1679 C C . TYR A 1 203 ? 13.910 -2.769 -27.104 1.00 91.88 203 TYR A C 1
ATOM 1681 O O . TYR A 1 203 ? 14.013 -3.231 -28.238 1.00 91.88 203 TYR A O 1
ATOM 1689 N N . LYS A 1 204 ? 14.414 -1.584 -26.756 1.00 92.00 204 LYS A N 1
ATOM 1690 C CA . LYS A 1 204 ? 15.296 -0.808 -27.620 1.00 92.00 204 LYS A CA 1
ATOM 1691 C C . LYS A 1 204 ? 16.538 -1.636 -27.935 1.00 92.00 204 LYS A C 1
ATOM 1693 O O . LYS A 1 204 ? 17.219 -2.094 -27.010 1.00 92.00 204 LYS A O 1
ATOM 1698 N N . LEU A 1 205 ? 16.834 -1.796 -29.223 1.00 85.19 205 LEU A N 1
ATOM 1699 C CA . LEU A 1 205 ? 18.057 -2.453 -29.666 1.00 85.19 205 LEU A CA 1
ATOM 1700 C C . LEU A 1 205 ? 19.283 -1.668 -29.173 1.00 85.19 205 LEU A C 1
ATOM 1702 O O . LEU A 1 205 ? 19.239 -0.433 -29.116 1.00 85.19 205 LEU A O 1
ATOM 1706 N N . PRO A 1 206 ? 20.379 -2.353 -28.808 1.00 77.94 206 PRO A N 1
ATOM 1707 C CA . PRO A 1 206 ? 21.641 -1.682 -28.544 1.00 77.94 206 PRO A CA 1
ATOM 1708 C C . PRO A 1 206 ? 22.039 -0.867 -29.774 1.00 77.94 206 PRO A C 1
ATOM 1710 O O . PRO A 1 206 ? 21.975 -1.369 -30.897 1.00 77.94 206 PRO A O 1
ATOM 1713 N N . SER A 1 207 ? 22.468 0.378 -29.577 1.00 71.75 207 SER A N 1
ATOM 1714 C CA . SER A 1 207 ? 23.143 1.121 -30.637 1.00 71.75 207 SER A CA 1
ATOM 1715 C C . SER A 1 207 ? 24.352 0.298 -31.082 1.00 71.75 207 SER A C 1
ATOM 1717 O O . SER A 1 207 ? 25.184 -0.071 -30.249 1.00 71.75 207 SER A O 1
ATOM 1719 N N . ALA A 1 208 ? 24.428 -0.032 -32.375 1.00 69.62 208 ALA A N 1
ATOM 1720 C CA . ALA A 1 208 ? 25.574 -0.739 -32.927 1.00 69.62 208 ALA A CA 1
ATOM 1721 C C . ALA A 1 208 ? 26.843 0.031 -32.540 1.00 69.62 208 ALA A C 1
ATOM 1723 O O . ALA A 1 208 ? 26.954 1.230 -32.814 1.00 69.62 208 ALA A O 1
ATOM 1724 N N . LYS A 1 209 ? 27.782 -0.633 -31.854 1.00 59.94 209 LYS A N 1
ATOM 1725 C CA . LYS A 1 209 ? 29.104 -0.051 -31.616 1.00 59.94 209 LYS A CA 1
ATOM 1726 C C . LYS A 1 209 ? 29.689 0.235 -32.996 1.00 59.94 209 LYS A C 1
ATOM 1728 O O . LYS A 1 209 ? 29.935 -0.710 -33.744 1.00 59.94 209 LYS A O 1
ATOM 1733 N N . LYS A 1 210 ? 29.895 1.510 -33.344 1.00 52.19 210 LYS A N 1
ATOM 1734 C CA . LYS A 1 210 ? 30.782 1.857 -34.457 1.00 52.19 210 LYS A CA 1
ATOM 1735 C C . LYS A 1 210 ? 32.116 1.192 -34.122 1.00 52.19 210 LYS A C 1
ATOM 1737 O O . LYS A 1 210 ? 32.735 1.562 -33.127 1.00 52.19 210 LYS A O 1
ATOM 1742 N N . LYS A 1 211 ? 32.503 0.152 -34.869 1.00 48.22 211 LYS A N 1
ATOM 1743 C CA . LYS A 1 211 ? 33.890 -0.314 -34.849 1.00 48.22 211 LYS A CA 1
ATOM 1744 C C . LYS A 1 211 ? 34.707 0.914 -35.235 1.00 48.22 211 LYS A C 1
ATOM 1746 O O . LYS A 1 211 ? 34.483 1.461 -36.312 1.00 48.22 211 LYS A O 1
ATOM 1751 N N . SER A 1 212 ? 35.550 1.399 -34.330 1.00 53.97 212 SER A N 1
ATOM 1752 C CA . SER A 1 212 ? 36.605 2.326 -34.711 1.00 53.97 212 SER A CA 1
ATOM 1753 C C . SER A 1 212 ? 37.430 1.594 -35.761 1.00 53.97 212 SER A C 1
ATOM 1755 O O . SER A 1 212 ? 38.038 0.565 -35.466 1.00 53.97 212 SER A O 1
ATOM 1757 N N . VAL A 1 213 ? 37.340 2.061 -37.002 1.00 49.62 213 VAL A N 1
ATOM 1758 C CA . VAL A 1 213 ? 38.334 1.747 -38.019 1.00 49.62 213 VAL A CA 1
ATOM 1759 C C . VAL A 1 213 ? 39.601 2.401 -37.484 1.00 49.62 213 VAL A C 1
ATOM 1761 O O . VAL A 1 213 ? 39.663 3.623 -37.380 1.00 49.62 213 VAL A O 1
ATOM 1764 N N . TYR A 1 214 ? 40.503 1.587 -36.945 1.00 51.03 214 TYR A N 1
ATOM 1765 C CA . TYR A 1 214 ? 41.874 2.020 -36.738 1.00 51.03 214 TYR A CA 1
ATOM 1766 C C . TYR A 1 214 ? 42.518 1.929 -38.120 1.00 51.03 214 TYR A C 1
ATOM 1768 O O . TYR A 1 214 ? 42.663 0.817 -38.632 1.00 51.03 214 TYR A O 1
ATOM 1776 N N . ASP A 1 215 ? 42.766 3.095 -38.718 1.00 45.91 215 ASP A N 1
ATOM 1777 C CA . ASP A 1 215 ? 43.737 3.279 -39.800 1.00 45.91 215 ASP A CA 1
ATOM 1778 C C . ASP A 1 215 ? 45.155 3.308 -39.208 1.00 45.91 215 ASP A C 1
ATOM 1780 O O . ASP A 1 215 ? 45.311 3.852 -38.084 1.00 45.91 215 ASP A O 1
#

Foldseek 3Di:
DDDQDPDDPVLVVLLVVLVVLVCCLVPPPDDPVRNVVSVVVSLVSLCVSLLCGLCVPPPDSAFDQDPVRWTFDVVVTDIGNDPSVVSVVSSCLNAQQALQNLLVVLLVVCVVVVPDDPVLSVLLVVLCVPQPCPQPRRRDRQQPDALVSVVVSLCVCCPQAPAAPVNSVSSLVSSQSSQVSCCVVVVYVDRNSVVHDPPPGHHHDPDPPPPPPDD

Secondary structure (DSSP, 8-state):
--PPP---HHHHHHHHHHHHHHHHHHHS---HHHHHHHHHHHHHHHHHHHHHHHTTT-S--SPEEPTTS-EE-SSS--EESSHHHHHHHHHHHHHS-BHHHHHHHHHHHHHHH--S-HHHHHHHHHHIIIIITTSGGGSSBGGG--HHHHHHHHHHHHTTT-S-HHHHHHHHHHHHHHHHHHHHTTS-SS-GGGG---SSS-PPPPPP-------

pLDDT: mean 88.06, std 11.92, range [29.44, 98.38]

InterPro domains:
  IPR010998 Integrase/recombinase, N-terminal [G3DSA:1.10.150.130] (95-214)
  IPR011010 DNA breaking-rejoining enzyme, catalytic core [SSF56349] (97-204)

Sequence (215 aa):
MNLKPLLTSEQQQLFKSIRELQNLLNNGTLTSSGAVQLKEMTQKQKEKLVSEIYFKNKRRKEFYTCKDGRIKSYNPQFIANTREELIDKLYEYYFNNTLEDVYKQWVKHRSKTKIVSGKTIEEDIGIWNRFLAKSEVSQMQIAEIKPKHLMKLFQTWTGNGLITRKDFNNRKSVLNGIFRFAVLNEVIAYNPITSIPCNDLKYKLPSAKKKSVYD

Radius of gyration: 22.08 Å; chains: 1; bounding box: 69×40×69 Å